Protein AF-A0A1J7JZV2-F1 (afdb_monomer)

Secondary structure (DSSP, 8-state):
-----S--------HHHHHHHHHHHPPPSHHHHHHHHHHHHS--BTT--HHHHHHHHHHHHHTTPEEEEEETTTEEEEE---SSS--EEEE---PBPS-------TT--------------TTSSPPPSEEEE----SSSTT-EEE-SEEEEEEEEEEEEE---B--TT---GGGSB-HHHHHHHHHHHHHHHHHHHSTTTS--EEEEEE----STT-SSS--S--EEEEEEEEEEEEEPHHHHHHHHHHHHHHHGGGEEEPPP---

Radius of gyration: 24.14 Å; Cα contacts (8 Å, |Δi|>4): 331; chains: 1; bounding box: 59×49×73 Å

Sequence (267 aa):
MHSISENLTFDVPDPALLRSIVESHRPNLDQYADFYRDVHRNPEISAMEAETAKKVAAHLERLGYTVYADIGGYGVVGMFSNGPGKTVLMQAELEALPILEQTSMAYRSVHRMPWWTTASTYDCVPVPDLMLGQHVVPSCAGTVSIRSGPVLVAADSMRIRVIGGPCEGSINPQVCVDPIQLSVSIISRFQEAVTKDIGPDEDATLVKLDKRFVDQCQAAGVPRDPEFNLSVRAPLTNNDGAIAAPVCQLFRDYFADRTSHMAFTRA

pLDDT: mean 70.12, std 15.62, range [27.34, 94.69]

Nearest PDB structures (foldseek):
  1xmb-assembly1_A  TM=5.167E-01  e=4.804E-05  Arabidopsis thaliana
  1e4g-assembly1_T  TM=2.382E-01  e=1.140E+00  Thermotoga maritima
  4a2a-assembly1_A  TM=3.169E-01  e=2.986E+00  Thermotoga maritima
  4a2a-assembly2_B  TM=2.277E-01  e=2.801E+00  Thermotoga maritima
  4a2b-assembly1_A  TM=3.042E-01  e=6.450E+00  Thermotoga maritima

Organism: NCBI:txid1408157

Solvent-accessible surface area (backbone atoms only — not comparable to full-atom values): 16639 Å² total; per-residue (Å²): 132,84,79,89,70,71,84,77,79,76,81,80,72,60,61,68,58,53,48,51,51,51,71,75,64,60,71,78,58,66,66,53,52,53,51,47,42,52,46,50,33,59,64,29,39,57,84,58,31,58,67,60,33,51,54,50,46,56,48,36,44,75,75,69,26,53,67,48,67,65,34,55,60,53,36,66,47,65,48,76,86,84,74,92,76,89,45,76,41,79,53,79,86,83,61,40,75,78,59,80,68,84,69,90,55,98,47,57,37,84,68,85,63,85,90,66,87,77,71,75,61,76,88,86,58,82,86,55,82,41,81,47,75,76,80,92,70,101,62,72,85,88,52,48,68,48,75,58,32,64,56,52,59,33,73,50,74,47,80,46,72,42,77,56,49,73,49,85,96,49,91,55,70,88,70,36,44,58,33,65,64,51,48,53,52,52,54,55,51,51,56,50,45,48,66,69,75,52,46,96,85,48,66,54,31,81,76,44,74,51,76,45,61,70,60,65,60,73,60,74,89,64,92,72,72,52,38,38,36,45,30,43,29,54,60,73,43,69,45,59,50,82,63,34,44,60,54,49,47,53,49,38,70,67,51,44,90,34,45,45,80,50,72,70,61,75,101

Structure (mmCIF, N/CA/C/O backbone):
data_AF-A0A1J7JZV2-F1
#
_entry.id   AF-A0A1J7JZV2-F1
#
loop_
_atom_site.group_PDB
_atom_site.id
_atom_site.type_symbol
_atom_site.label_atom_id
_atom_site.label_alt_id
_atom_site.label_comp_id
_atom_site.label_asym_id
_atom_site.label_entity_id
_atom_site.label_seq_id
_atom_site.pdbx_PDB_ins_code
_atom_site.Cartn_x
_atom_site.Cartn_y
_atom_site.Cartn_z
_atom_site.occupancy
_atom_site.B_iso_or_equiv
_atom_site.auth_seq_id
_atom_site.auth_comp_id
_atom_site.auth_asym_id
_atom_site.auth_atom_id
_atom_site.pdbx_PDB_model_num
ATOM 1 N N . MET A 1 1 ? -6.989 27.175 -7.384 1.00 35.50 1 MET A N 1
ATOM 2 C CA . MET A 1 1 ? -6.698 26.603 -6.053 1.00 35.50 1 MET A CA 1
ATOM 3 C C . MET A 1 1 ? -7.613 27.275 -5.048 1.00 35.50 1 MET A C 1
ATOM 5 O O . MET A 1 1 ? -7.340 28.400 -4.650 1.00 35.50 1 MET A O 1
ATOM 9 N N . HIS A 1 2 ? -8.739 26.647 -4.709 1.00 27.34 2 HIS A N 1
ATOM 10 C CA . HIS A 1 2 ? -9.494 27.066 -3.532 1.00 27.34 2 HIS A CA 1
ATOM 11 C C . HIS A 1 2 ? -8.701 26.609 -2.307 1.00 27.34 2 HIS A C 1
ATOM 13 O O . HIS A 1 2 ? -8.461 25.418 -2.143 1.00 27.34 2 HIS A O 1
ATOM 19 N N . SER A 1 3 ? -8.226 27.569 -1.513 1.00 34.97 3 SER A N 1
ATOM 20 C CA . SER A 1 3 ? -7.639 27.314 -0.201 1.00 34.97 3 SER A CA 1
ATOM 21 C C . SER A 1 3 ? -8.732 26.724 0.681 1.00 34.97 3 SER A C 1
ATOM 23 O O . SER A 1 3 ? -9.615 27.453 1.130 1.00 34.97 3 SER A O 1
ATOM 25 N N . ILE A 1 4 ? -8.705 25.409 0.895 1.00 42.12 4 ILE A N 1
ATOM 26 C CA . ILE A 1 4 ? -9.506 24.738 1.924 1.00 42.12 4 ILE A CA 1
ATOM 27 C C . ILE A 1 4 ? -8.811 25.031 3.260 1.00 42.12 4 ILE A C 1
ATOM 29 O O . ILE A 1 4 ? -8.176 24.176 3.859 1.00 42.12 4 ILE A O 1
ATOM 33 N N . SER A 1 5 ? -8.828 26.297 3.668 1.00 39.69 5 SER A N 1
ATOM 34 C CA . SER A 1 5 ? -8.289 26.770 4.945 1.00 39.69 5 SER A CA 1
ATOM 35 C C . SER A 1 5 ? -9.393 27.437 5.760 1.00 39.69 5 SER A C 1
ATOM 37 O O . SER A 1 5 ? -9.167 28.447 6.427 1.00 39.69 5 SER A O 1
ATOM 39 N N . GLU A 1 6 ? -10.615 26.913 5.678 1.00 46.69 6 GLU A N 1
ATOM 40 C CA . GLU A 1 6 ? -11.521 27.066 6.808 1.00 46.69 6 GLU A CA 1
ATOM 41 C C . GLU A 1 6 ? -10.895 26.272 7.952 1.00 46.69 6 GLU A C 1
ATOM 43 O O . GLU A 1 6 ? -10.559 25.104 7.776 1.00 46.69 6 GLU A O 1
ATOM 48 N N . ASN A 1 7 ? -10.647 26.939 9.081 1.00 45.09 7 ASN A N 1
ATOM 49 C CA . ASN A 1 7 ? -10.024 26.368 10.272 1.00 45.09 7 ASN A CA 1
ATOM 50 C C . ASN A 1 7 ? -10.754 25.082 10.695 1.00 45.09 7 ASN A C 1
ATOM 52 O O . ASN A 1 7 ? -11.723 25.130 11.452 1.00 45.09 7 ASN A O 1
ATOM 56 N N . LEU A 1 8 ? -10.287 23.933 10.207 1.00 53.84 8 LEU A N 1
ATOM 57 C CA . LEU A 1 8 ? -10.689 22.617 10.676 1.00 53.84 8 LEU A CA 1
ATOM 58 C C . LEU A 1 8 ? -10.170 22.476 12.108 1.00 53.84 8 LEU A C 1
ATOM 60 O O . LEU A 1 8 ? -9.023 22.107 12.346 1.00 53.84 8 LEU A O 1
ATOM 64 N N . THR A 1 9 ? -11.006 22.829 13.078 1.00 53.91 9 THR A N 1
ATOM 65 C CA . THR A 1 9 ? -10.747 22.553 14.489 1.00 53.91 9 THR A CA 1
ATOM 66 C C . THR A 1 9 ? -11.125 21.104 14.765 1.00 53.91 9 THR A C 1
ATOM 68 O O . THR A 1 9 ? -12.303 20.748 14.733 1.00 53.91 9 THR A O 1
ATOM 71 N N . PHE A 1 10 ? -10.122 20.261 15.006 1.00 60.06 10 PHE A N 1
ATOM 72 C CA . PHE A 1 10 ? -10.325 18.896 15.479 1.00 60.06 10 PHE A CA 1
ATOM 73 C C . PHE A 1 10 ? -10.336 18.905 17.007 1.00 60.06 10 PHE A C 1
ATOM 75 O O . PHE A 1 10 ? -9.301 19.153 17.627 1.00 60.06 10 PHE A O 1
ATOM 82 N N . ASP A 1 11 ? -11.486 18.615 17.613 1.00 67.19 11 ASP A N 1
ATOM 83 C CA . ASP A 1 11 ? -11.523 18.271 19.032 1.00 67.19 11 ASP A CA 1
ATOM 84 C C . ASP A 1 11 ? -10.807 16.930 19.203 1.00 67.19 11 ASP A C 1
ATOM 86 O O . ASP A 1 11 ? -11.252 15.904 18.683 1.00 67.19 11 ASP A O 1
ATOM 90 N N . VAL A 1 12 ? -9.662 16.939 19.888 1.00 63.53 12 VAL A N 1
ATOM 91 C CA . VAL A 1 12 ? -8.933 15.708 20.209 1.00 63.53 12 VAL A CA 1
ATOM 92 C C . VAL A 1 12 ? -9.796 14.920 21.204 1.00 63.53 12 VAL A C 1
ATOM 94 O O . VAL A 1 12 ? -10.024 15.414 22.311 1.00 63.53 12 VAL A O 1
ATOM 97 N N . PRO A 1 13 ? -10.310 13.729 20.841 1.00 69.69 13 PRO A N 1
ATOM 98 C CA . PRO A 1 13 ? -11.135 12.939 21.744 1.00 69.69 13 PRO A CA 1
ATOM 99 C C . PRO A 1 13 ? -10.330 12.498 22.966 1.00 69.69 13 PRO A C 1
ATOM 101 O O . PRO A 1 13 ? -9.116 12.308 22.876 1.00 69.69 13 PRO A O 1
ATOM 104 N N . ASP A 1 14 ? -11.016 12.257 24.085 1.00 79.38 14 ASP A N 1
ATOM 105 C CA . ASP A 1 14 ? -10.404 11.663 25.275 1.00 79.38 14 ASP A CA 1
ATOM 106 C C . ASP A 1 14 ? -9.675 10.346 24.906 1.00 79.38 14 ASP A C 1
ATOM 108 O O . ASP A 1 14 ? -10.317 9.402 24.419 1.00 79.38 14 ASP A O 1
ATOM 112 N N . PRO A 1 15 ? -8.351 10.237 25.140 1.00 78.50 15 PRO A N 1
ATOM 113 C CA . PRO A 1 15 ? -7.593 9.019 24.874 1.00 78.50 15 PRO A CA 1
ATOM 114 C C . PRO A 1 15 ? -8.162 7.774 25.568 1.00 78.50 15 PRO A C 1
ATOM 116 O O . PRO A 1 15 ? -8.050 6.667 25.031 1.00 78.50 15 PRO A O 1
ATOM 119 N N . ALA A 1 16 ? -8.797 7.929 26.736 1.00 81.50 16 ALA A N 1
ATOM 120 C CA . ALA A 1 16 ? -9.434 6.824 27.449 1.00 81.50 16 ALA A CA 1
ATOM 121 C C . ALA A 1 16 ? -10.677 6.304 26.708 1.00 81.50 16 ALA A C 1
ATOM 123 O O . ALA A 1 16 ? -10.881 5.091 26.616 1.00 81.50 16 ALA A O 1
ATOM 124 N N . LEU A 1 17 ? -11.468 7.204 26.116 1.00 82.94 17 LEU A N 1
ATOM 125 C CA . LEU A 1 17 ? -12.612 6.839 25.283 1.00 82.94 17 LEU A CA 1
ATOM 126 C C . LEU 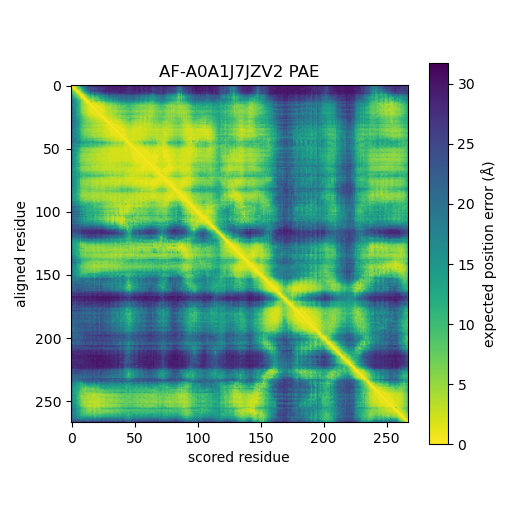A 1 17 ? -12.159 6.092 24.024 1.00 82.94 17 LEU A C 1
ATOM 128 O O . LEU A 1 17 ? -12.698 5.031 23.713 1.00 82.94 17 LEU A O 1
ATOM 132 N N . LEU A 1 18 ? -11.136 6.600 23.331 1.00 82.31 18 LEU A N 1
ATOM 133 C CA . LEU A 1 18 ? -10.570 5.935 22.151 1.00 82.31 18 LEU A CA 1
ATOM 134 C C . LEU A 1 18 ? -10.055 4.535 22.487 1.00 82.31 18 LEU A C 1
ATOM 136 O O . LEU A 1 18 ? -10.322 3.581 21.755 1.00 82.31 18 LEU A O 1
ATOM 140 N N . ARG A 1 19 ? -9.367 4.394 23.623 1.00 83.56 19 ARG A N 1
ATOM 141 C CA . ARG A 1 19 ? -8.908 3.097 24.125 1.00 83.56 19 ARG A CA 1
ATOM 142 C C . ARG A 1 19 ? -10.048 2.129 24.369 1.00 83.56 19 ARG A C 1
ATOM 144 O O . ARG A 1 19 ? -10.001 1.024 23.835 1.00 83.56 19 ARG A O 1
ATOM 151 N N . SER A 1 20 ? -11.080 2.571 25.075 1.00 88.12 20 SER A N 1
ATOM 152 C CA . SER A 1 20 ? -12.280 1.773 25.318 1.00 88.12 20 SER A CA 1
ATOM 153 C C . SER A 1 20 ? -12.927 1.292 24.015 1.00 88.12 20 SER A C 1
ATOM 155 O O . SER A 1 20 ? -13.228 0.105 23.877 1.00 88.12 20 SER A O 1
ATOM 157 N N . ILE A 1 21 ? -13.080 2.177 23.023 1.00 86.62 21 ILE A N 1
ATOM 158 C CA . ILE A 1 21 ? -13.678 1.827 21.728 1.00 86.62 21 ILE A CA 1
ATOM 159 C C . ILE A 1 21 ? -12.838 0.769 21.013 1.00 86.62 21 ILE A C 1
ATOM 161 O O . ILE A 1 21 ? -13.391 -0.248 20.592 1.00 86.62 21 ILE A O 1
ATOM 165 N N . VAL A 1 22 ? -11.523 0.983 20.893 1.00 85.75 22 VAL A N 1
ATOM 166 C CA . VAL A 1 22 ? -10.635 0.056 20.177 1.00 85.75 22 VAL A CA 1
ATOM 167 C C . VAL A 1 22 ? -10.573 -1.298 20.873 1.00 85.75 22 VAL A C 1
ATOM 169 O O . VAL A 1 22 ? -10.621 -2.318 20.198 1.00 85.75 22 VAL A O 1
ATOM 172 N N . GLU A 1 23 ? -10.479 -1.333 22.200 1.00 86.75 23 GLU A N 1
ATOM 173 C CA . GLU A 1 23 ? -10.420 -2.589 22.956 1.00 86.75 23 GLU A CA 1
ATOM 174 C C . GLU A 1 23 ? -11.748 -3.355 22.893 1.00 86.75 23 GLU A C 1
ATOM 176 O O . GLU A 1 23 ? -11.737 -4.576 22.752 1.00 86.75 23 GLU A O 1
ATOM 181 N N . SER A 1 24 ? -12.881 -2.646 22.911 1.00 92.44 24 SER A N 1
ATOM 182 C CA . SER A 1 24 ? -14.214 -3.262 22.869 1.00 92.44 24 SER A CA 1
ATOM 183 C C . SER A 1 24 ? -14.622 -3.749 21.476 1.00 92.44 24 SER A C 1
ATOM 185 O O . SER A 1 24 ? -15.385 -4.704 21.364 1.00 92.44 24 SER A O 1
ATOM 187 N N . HIS A 1 25 ? -14.131 -3.103 20.414 1.00 87.44 25 HIS A N 1
ATOM 188 C CA . HIS A 1 25 ? -14.563 -3.361 19.032 1.00 87.44 25 HIS A CA 1
ATOM 189 C C . HIS A 1 25 ? -13.435 -3.875 18.133 1.00 87.44 25 HIS A C 1
ATOM 191 O O . HIS A 1 25 ? -13.562 -3.856 16.907 1.00 87.44 25 HIS A O 1
ATOM 197 N N . ARG A 1 26 ? -12.315 -4.327 18.712 1.00 85.06 26 ARG A N 1
ATOM 198 C CA . ARG A 1 26 ? -11.211 -4.894 17.934 1.00 85.06 26 ARG A CA 1
ATOM 199 C C . ARG A 1 26 ? -11.723 -6.105 17.147 1.00 85.06 26 ARG A C 1
ATOM 201 O O . ARG A 1 26 ? -12.211 -7.053 17.765 1.00 85.06 26 ARG A O 1
ATOM 208 N N . PRO A 1 27 ? -11.606 -6.120 15.810 1.00 84.50 27 PRO A N 1
ATOM 209 C CA . PRO A 1 27 ? -12.099 -7.249 15.045 1.00 84.50 27 PRO A CA 1
ATOM 210 C C . PRO A 1 27 ? -11.191 -8.468 15.254 1.00 84.50 27 PRO A C 1
ATOM 212 O O . PRO A 1 27 ? -10.004 -8.332 15.570 1.00 84.50 27 PRO A O 1
ATOM 215 N N . ASN A 1 28 ? -11.741 -9.669 15.050 1.00 85.44 28 ASN A N 1
ATOM 216 C CA . ASN A 1 28 ? -10.935 -10.886 15.039 1.00 85.44 28 ASN A CA 1
ATOM 217 C C . ASN A 1 28 ? -9.909 -10.801 13.895 1.00 85.44 28 ASN A C 1
ATOM 219 O O . ASN A 1 28 ? -10.285 -10.633 12.736 1.00 85.44 28 ASN A O 1
ATOM 223 N N . LEU A 1 29 ? -8.621 -10.909 14.225 1.00 87.25 29 LEU A N 1
ATOM 224 C CA . LEU A 1 29 ? -7.529 -10.780 13.262 1.00 87.25 29 LEU A CA 1
ATOM 225 C C . LEU A 1 29 ? -7.290 -12.045 12.430 1.00 87.25 29 LEU A C 1
ATOM 227 O O . LEU A 1 29 ? -6.665 -11.946 11.377 1.00 87.25 29 LEU A O 1
ATOM 231 N N . ASP A 1 30 ? -7.817 -13.200 12.841 1.00 88.31 30 ASP A N 1
ATOM 232 C CA . ASP A 1 30 ? -7.583 -14.476 12.154 1.00 88.31 30 ASP A CA 1
ATOM 233 C C . ASP A 1 30 ? -8.083 -14.444 10.703 1.00 88.31 30 ASP A C 1
ATOM 235 O O . ASP A 1 30 ? -7.352 -14.816 9.785 1.00 88.31 30 ASP A O 1
ATOM 239 N N . GLN A 1 31 ? -9.275 -13.884 10.470 1.00 83.50 31 GLN A N 1
ATOM 240 C CA . GLN A 1 31 ? -9.829 -13.742 9.117 1.00 83.50 31 GLN A CA 1
ATOM 241 C C . GLN A 1 31 ? -8.967 -12.839 8.219 1.00 83.50 31 GLN A C 1
ATOM 243 O O . GLN A 1 31 ? -8.868 -13.063 7.013 1.00 83.50 31 GLN A O 1
ATOM 248 N N . TYR A 1 32 ? -8.315 -11.827 8.802 1.00 87.56 32 TYR A N 1
ATOM 249 C CA . TYR A 1 32 ? -7.424 -10.930 8.068 1.00 87.56 32 TYR A CA 1
ATOM 250 C C . TYR A 1 32 ? -6.058 -11.569 7.833 1.00 87.56 32 TYR A C 1
ATOM 252 O O . TYR A 1 32 ? -5.441 -11.308 6.806 1.00 87.56 32 TYR A O 1
ATOM 260 N N . ALA A 1 33 ? -5.600 -12.440 8.735 1.00 88.25 33 ALA A N 1
ATOM 261 C CA . ALA A 1 33 ? -4.400 -13.238 8.524 1.00 88.25 33 ALA A CA 1
ATOM 262 C C . ALA A 1 33 ? -4.587 -14.231 7.366 1.00 88.25 33 ALA A C 1
ATOM 264 O O . ALA A 1 33 ? -3.670 -14.413 6.567 1.00 88.25 33 ALA A O 1
ATOM 265 N N . ASP A 1 34 ? -5.767 -14.839 7.239 1.00 87.25 34 ASP A N 1
ATOM 266 C CA . ASP A 1 34 ? -6.086 -15.722 6.113 1.00 87.25 34 ASP A CA 1
ATOM 267 C C . ASP A 1 34 ? -6.193 -14.956 4.794 1.00 87.25 34 ASP A C 1
ATOM 269 O O . ASP A 1 34 ? -5.579 -15.363 3.806 1.00 87.25 34 ASP A O 1
ATOM 273 N N . PHE A 1 35 ? -6.878 -13.807 4.794 1.00 87.69 35 PHE A N 1
ATOM 274 C CA . PHE A 1 35 ? -6.915 -12.906 3.639 1.00 87.69 35 PHE A CA 1
ATOM 275 C C . PHE A 1 35 ? -5.506 -12.458 3.220 1.00 87.69 35 PHE A C 1
ATOM 277 O O . PHE A 1 35 ? -5.151 -12.543 2.046 1.00 87.69 35 PHE A O 1
ATOM 284 N N . TYR A 1 36 ? -4.674 -12.053 4.184 1.00 88.56 36 TYR A N 1
ATOM 285 C CA . TYR A 1 36 ? -3.280 -11.683 3.945 1.00 88.56 36 TYR A CA 1
ATOM 286 C C . TYR A 1 36 ? -2.503 -12.820 3.276 1.00 88.56 36 TYR A C 1
ATOM 288 O O . TYR A 1 36 ? -1.863 -12.599 2.254 1.00 88.56 36 TYR A O 1
ATOM 296 N N . ARG A 1 37 ? -2.579 -14.048 3.808 1.00 89.44 37 ARG A N 1
ATOM 297 C CA . ARG A 1 37 ? -1.869 -15.205 3.234 1.00 89.44 37 ARG A CA 1
ATOM 298 C C . ARG A 1 37 ? -2.338 -15.527 1.817 1.00 89.44 37 ARG A C 1
ATOM 300 O O . ARG A 1 37 ? -1.524 -15.963 1.009 1.00 89.44 37 ARG A O 1
ATOM 307 N N . ASP A 1 38 ? -3.623 -15.344 1.525 1.00 88.75 38 ASP A N 1
ATOM 308 C CA . ASP A 1 38 ? -4.184 -15.567 0.193 1.00 88.75 38 ASP A CA 1
ATOM 309 C C . ASP A 1 38 ? -3.663 -14.544 -0.829 1.00 88.75 38 ASP A C 1
ATOM 311 O O . ASP A 1 38 ? -3.132 -14.942 -1.868 1.00 88.75 38 ASP A O 1
ATOM 315 N N . VAL A 1 39 ? -3.736 -13.245 -0.519 1.00 88.31 39 VAL A N 1
ATOM 316 C CA . VAL A 1 39 ? -3.220 -12.180 -1.402 1.00 88.31 39 VAL A CA 1
ATOM 317 C C . VAL A 1 39 ? -1.693 -12.256 -1.525 1.00 88.31 39 VAL A C 1
ATOM 319 O O . VAL A 1 39 ? -1.155 -12.130 -2.619 1.00 88.31 39 VAL A O 1
ATOM 322 N N . HIS A 1 40 ? -0.980 -12.571 -0.439 1.00 87.62 40 HIS A N 1
ATOM 323 C CA . HIS A 1 40 ? 0.478 -12.754 -0.453 1.00 87.62 40 HIS A CA 1
ATOM 324 C C . HIS A 1 40 ? 0.908 -13.930 -1.339 1.00 87.62 40 HIS A C 1
ATOM 326 O O . HIS A 1 40 ? 1.918 -13.852 -2.035 1.00 87.62 40 HIS A O 1
ATOM 332 N N . ARG A 1 41 ? 0.140 -15.027 -1.344 1.00 86.44 41 ARG A N 1
ATOM 333 C CA . ARG A 1 41 ? 0.407 -16.192 -2.200 1.00 86.44 41 ARG A CA 1
ATOM 334 C C . ARG A 1 41 ? 0.065 -15.930 -3.667 1.00 86.44 41 ARG A C 1
ATOM 336 O O . ARG A 1 41 ? 0.688 -16.534 -4.540 1.00 86.44 41 ARG A O 1
ATOM 343 N N . ASN A 1 42 ? -0.908 -15.060 -3.930 1.00 86.31 42 ASN A N 1
ATOM 344 C CA . ASN A 1 42 ? -1.417 -14.731 -5.260 1.00 86.31 42 ASN A CA 1
ATOM 345 C C . ASN A 1 42 ? -1.241 -13.234 -5.573 1.00 86.31 42 ASN A C 1
ATOM 347 O O . ASN A 1 42 ? -2.241 -12.546 -5.771 1.00 86.31 42 ASN A O 1
ATOM 351 N N . PRO A 1 43 ? 0.002 -12.716 -5.604 1.00 82.19 43 PRO A N 1
ATOM 352 C CA . PRO A 1 43 ? 0.225 -11.304 -5.842 1.00 82.19 43 PRO A CA 1
ATOM 353 C C . PRO A 1 43 ? -0.137 -10.936 -7.277 1.00 82.19 43 PRO A C 1
ATOM 355 O O . PRO A 1 43 ? 0.258 -11.612 -8.233 1.00 82.19 43 PRO A O 1
ATOM 358 N N . GLU A 1 44 ? -0.814 -9.807 -7.416 1.00 80.94 44 GLU A N 1
ATOM 359 C CA . GLU A 1 44 ? -1.057 -9.146 -8.688 1.00 80.94 44 GLU A CA 1
ATOM 360 C C . GLU A 1 44 ? -0.266 -7.841 -8.719 1.00 80.94 44 GLU A C 1
ATOM 362 O O . GLU A 1 44 ? -0.100 -7.172 -7.704 1.00 80.94 44 GLU A O 1
ATOM 367 N N . ILE A 1 45 ? 0.297 -7.515 -9.873 1.00 75.81 45 ILE A N 1
ATOM 368 C CA . ILE A 1 45 ? 1.127 -6.320 -10.049 1.00 75.81 45 ILE A CA 1
ATOM 369 C C . ILE A 1 45 ? 0.274 -5.122 -10.445 1.00 75.81 45 ILE A C 1
ATOM 371 O O . ILE A 1 45 ? -0.842 -5.321 -10.926 1.00 75.81 45 ILE A O 1
ATOM 375 N N . SER A 1 46 ? 0.863 -3.926 -10.330 1.00 70.81 46 SER A N 1
ATOM 376 C CA . SER A 1 46 ? 0.275 -2.648 -10.746 1.00 70.81 46 SER A CA 1
ATOM 377 C C . SER A 1 46 ? -0.578 -2.803 -12.002 1.00 70.81 46 SER A C 1
ATOM 379 O O . SER A 1 46 ? -0.071 -3.296 -13.006 1.00 70.81 46 SER A O 1
ATOM 381 N N . ALA A 1 47 ? -1.841 -2.391 -11.939 1.00 71.88 47 ALA A N 1
ATOM 382 C CA . ALA A 1 47 ? -2.846 -2.443 -12.993 1.00 71.88 47 ALA A CA 1
ATOM 383 C C . ALA A 1 47 ? -3.355 -3.831 -13.417 1.00 71.88 47 ALA A C 1
ATOM 385 O O . ALA A 1 47 ? -4.107 -3.893 -14.380 1.00 71.88 47 ALA A O 1
ATOM 386 N N . MET A 1 48 ? -2.984 -4.938 -12.771 1.00 76.62 48 MET A N 1
ATOM 387 C CA . MET A 1 48 ? -3.511 -6.293 -13.047 1.00 76.62 48 MET A CA 1
ATOM 388 C C . MET A 1 48 ? -4.228 -6.912 -11.845 1.00 76.62 48 MET A C 1
ATOM 390 O O . MET A 1 48 ? -4.406 -8.125 -11.804 1.00 76.62 48 MET A O 1
ATOM 394 N N . GLU A 1 49 ? -4.641 -6.108 -10.871 1.00 84.56 49 GLU A N 1
ATOM 395 C CA . GLU A 1 49 ? -5.145 -6.533 -9.560 1.00 84.56 49 GLU A CA 1
ATOM 396 C C . GLU A 1 49 ? -6.620 -6.939 -9.576 1.00 84.56 49 GLU A C 1
ATOM 398 O O . GLU A 1 49 ? -7.374 -6.635 -8.653 1.00 84.56 49 GLU A O 1
ATOM 403 N N . ALA A 1 50 ? -7.056 -7.613 -10.640 1.00 88.25 50 ALA A N 1
ATOM 404 C CA . ALA A 1 50 ? -8.457 -7.944 -10.856 1.00 88.25 50 ALA A CA 1
ATOM 405 C C . ALA A 1 50 ? -9.029 -8.822 -9.740 1.00 88.25 50 ALA A C 1
ATOM 407 O O . ALA A 1 50 ? -10.133 -8.573 -9.253 1.00 88.25 50 ALA A O 1
ATOM 408 N N . GLU A 1 51 ? -8.303 -9.860 -9.329 1.00 90.12 51 GLU A N 1
ATOM 409 C CA . GLU A 1 51 ? -8.786 -10.796 -8.318 1.00 90.12 51 GLU A CA 1
ATOM 410 C C . GLU A 1 51 ? -8.688 -10.202 -6.912 1.00 90.12 51 GLU A C 1
ATOM 412 O O . GLU A 1 51 ? -9.603 -10.370 -6.102 1.00 90.12 51 GLU A O 1
ATOM 417 N N . THR A 1 52 ? -7.627 -9.454 -6.622 1.00 90.50 52 THR A N 1
ATOM 418 C CA . THR A 1 52 ? -7.431 -8.747 -5.353 1.00 90.50 52 THR A CA 1
ATOM 419 C C . THR A 1 52 ? -8.504 -7.679 -5.172 1.00 90.50 52 THR A C 1
ATOM 421 O O . THR A 1 52 ? -9.175 -7.665 -4.138 1.00 90.50 52 THR A O 1
ATOM 424 N N . ALA A 1 53 ? -8.763 -6.859 -6.195 1.00 91.12 53 ALA A N 1
ATOM 425 C CA . ALA A 1 53 ? -9.825 -5.856 -6.184 1.00 91.12 53 ALA A CA 1
ATOM 426 C C . ALA A 1 53 ? -11.207 -6.485 -5.955 1.00 91.12 53 ALA A C 1
ATOM 428 O O . ALA A 1 53 ? -11.945 -6.038 -5.076 1.00 91.12 53 ALA A O 1
ATOM 429 N N . LYS A 1 54 ? -11.540 -7.583 -6.653 1.00 93.75 54 LYS A N 1
ATOM 430 C CA . LYS A 1 54 ? -12.800 -8.320 -6.429 1.00 93.75 54 LYS A CA 1
ATOM 431 C C . LYS A 1 54 ? -12.936 -8.818 -4.993 1.00 93.75 54 LYS A C 1
ATOM 433 O O . LYS A 1 54 ? -14.008 -8.691 -4.399 1.00 93.75 54 LYS A O 1
ATOM 438 N N . LYS A 1 55 ? -11.872 -9.385 -4.413 1.00 93.62 55 LYS A N 1
ATOM 439 C CA . LYS A 1 55 ? -11.895 -9.876 -3.025 1.00 93.62 55 LYS A CA 1
ATOM 440 C C . LYS A 1 55 ? -12.106 -8.734 -2.027 1.00 93.62 55 LYS A C 1
ATOM 442 O O . LYS A 1 55 ? -12.874 -8.910 -1.078 1.00 93.62 55 LYS A O 1
ATOM 447 N N . VAL A 1 56 ? -11.468 -7.581 -2.250 1.00 92.44 56 VAL A N 1
ATOM 448 C CA . VAL A 1 56 ? -11.638 -6.368 -1.431 1.00 92.44 56 VAL A CA 1
ATOM 449 C C . VAL A 1 56 ? -13.061 -5.824 -1.546 1.00 92.44 56 VAL A C 1
ATOM 451 O O . VAL A 1 56 ? -13.709 -5.627 -0.519 1.00 92.44 56 VAL A O 1
ATOM 454 N N . ALA A 1 57 ? -13.579 -5.661 -2.767 1.00 93.81 57 ALA A N 1
ATOM 455 C CA . ALA A 1 57 ? -14.945 -5.207 -3.021 1.00 93.81 57 ALA A CA 1
ATOM 456 C C . ALA A 1 57 ? -15.970 -6.102 -2.310 1.00 93.81 57 ALA A C 1
ATOM 458 O O . ALA A 1 57 ? -16.748 -5.625 -1.485 1.00 93.81 57 ALA A O 1
ATOM 459 N N . ALA A 1 58 ? -15.878 -7.419 -2.514 1.00 93.75 58 ALA A N 1
ATOM 460 C CA . ALA A 1 58 ? -16.762 -8.380 -1.864 1.00 93.75 58 ALA A CA 1
ATOM 461 C C . ALA A 1 58 ? -16.646 -8.344 -0.330 1.00 93.75 58 ALA A C 1
ATOM 463 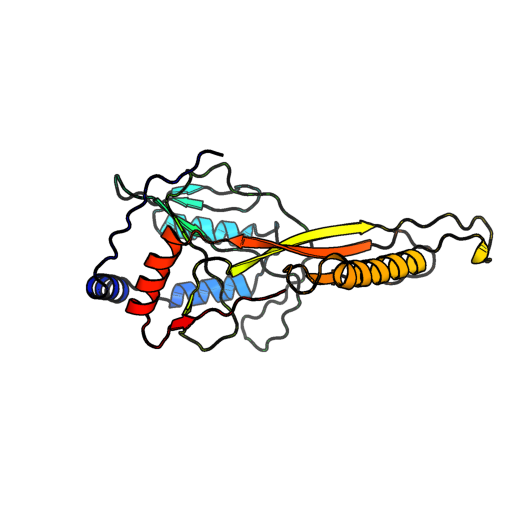O O . ALA A 1 58 ? -17.616 -8.620 0.377 1.00 93.75 58 ALA A O 1
ATOM 464 N N . HIS A 1 59 ? -15.461 -8.054 0.221 1.00 91.50 59 HIS A N 1
ATOM 465 C CA . HIS A 1 59 ? -15.300 -7.916 1.667 1.00 91.50 59 HIS A CA 1
ATOM 466 C C . HIS A 1 59 ? -15.976 -6.656 2.209 1.00 91.50 59 HIS A C 1
ATOM 468 O O . HIS A 1 59 ? -16.683 -6.749 3.211 1.00 91.50 59 HIS A O 1
ATOM 474 N N . LEU A 1 60 ? -15.810 -5.515 1.538 1.00 92.25 60 LEU A N 1
ATOM 475 C CA . LEU A 1 60 ? -16.449 -4.251 1.909 1.00 92.25 60 LEU A CA 1
ATOM 476 C C . LEU A 1 60 ? -17.980 -4.344 1.828 1.00 92.25 60 LEU A C 1
ATOM 478 O O . LEU A 1 60 ? -18.665 -3.913 2.755 1.00 92.25 60 LEU A O 1
ATOM 482 N N . GLU A 1 61 ? -18.517 -4.991 0.791 1.00 94.69 61 GLU A N 1
ATOM 483 C CA . GLU A 1 61 ? -19.956 -5.269 0.674 1.00 94.69 61 GLU A CA 1
ATOM 484 C C . GLU A 1 61 ? -20.472 -6.097 1.858 1.00 94.69 61 GLU A C 1
ATOM 486 O O . GLU A 1 61 ? -21.489 -5.755 2.461 1.00 94.69 61 GLU A O 1
ATOM 491 N N . ARG A 1 62 ? -19.743 -7.153 2.259 1.00 92.56 62 ARG A N 1
ATOM 492 C CA . ARG A 1 62 ? -20.103 -7.970 3.436 1.00 92.56 62 ARG A CA 1
ATOM 493 C C . ARG A 1 62 ? -20.108 -7.173 4.740 1.00 92.56 62 ARG A C 1
ATOM 495 O O . ARG A 1 62 ? -20.834 -7.538 5.659 1.00 92.56 62 ARG A O 1
ATOM 502 N N . LEU A 1 63 ? -19.301 -6.119 4.829 1.00 90.00 63 LEU A N 1
ATOM 503 C CA . LEU A 1 63 ? -19.266 -5.211 5.977 1.00 90.00 63 LEU A CA 1
ATOM 504 C C . LEU A 1 63 ? -20.363 -4.131 5.921 1.00 90.00 63 LEU A C 1
ATOM 506 O O . LEU A 1 63 ? -20.480 -3.345 6.857 1.00 90.00 63 LEU A O 1
ATOM 510 N N . GLY A 1 64 ? -21.178 -4.096 4.860 1.00 93.00 64 GLY A N 1
ATOM 511 C CA . GLY A 1 64 ? -22.290 -3.155 4.703 1.00 93.00 64 GLY A CA 1
ATOM 512 C C . GLY A 1 64 ? -21.904 -1.813 4.078 1.00 93.00 64 GLY A C 1
ATOM 513 O O . GLY A 1 64 ? -22.666 -0.853 4.183 1.00 93.00 64 GLY A O 1
ATOM 514 N N . TYR A 1 65 ? -20.736 -1.722 3.440 1.00 94.25 65 TYR A N 1
ATOM 515 C CA . TYR A 1 65 ? -20.336 -0.526 2.700 1.00 94.25 65 TYR A CA 1
ATOM 516 C C . TYR A 1 65 ? -21.064 -0.465 1.354 1.00 94.25 65 TYR A C 1
ATOM 518 O O . TYR A 1 65 ? -21.300 -1.486 0.709 1.00 94.25 65 TYR A O 1
ATOM 526 N N . THR A 1 66 ? -21.359 0.749 0.888 1.00 92.19 66 THR A N 1
ATOM 527 C CA . THR A 1 66 ? -21.675 0.984 -0.526 1.00 92.19 66 THR A CA 1
ATOM 528 C C . THR A 1 66 ? -20.369 0.944 -1.307 1.00 92.19 66 THR A C 1
ATOM 530 O O . THR A 1 66 ? -19.485 1.760 -1.050 1.00 92.19 66 THR A O 1
ATOM 533 N N . VAL A 1 67 ? -20.223 -0.012 -2.220 1.00 94.19 67 VAL A N 1
ATOM 534 C CA . VAL A 1 67 ? -18.964 -0.241 -2.934 1.00 94.19 67 VAL A CA 1
ATOM 535 C C . VAL A 1 67 ? -19.020 0.325 -4.348 1.00 94.19 67 VAL A C 1
ATOM 537 O O . VAL A 1 67 ? -19.968 0.092 -5.094 1.00 94.19 67 VAL A O 1
ATOM 540 N N . TYR A 1 68 ? -17.967 1.050 -4.705 1.00 86.56 68 TYR A N 1
ATOM 541 C CA . TYR A 1 68 ? -17.664 1.520 -6.047 1.00 86.56 68 TYR A CA 1
ATOM 542 C C . TYR A 1 68 ? -16.401 0.794 -6.508 1.00 86.56 68 TYR A C 1
ATOM 544 O O . TYR A 1 68 ? -15.358 0.896 -5.864 1.00 86.56 68 TYR A O 1
ATOM 552 N N . ALA A 1 69 ? -16.507 0.029 -7.588 1.00 88.75 69 ALA A N 1
ATOM 553 C CA . ALA A 1 69 ? -15.403 -0.722 -8.176 1.00 88.75 69 ALA A CA 1
ATOM 554 C C . ALA A 1 69 ? -15.065 -0.178 -9.570 1.00 88.75 69 ALA A C 1
ATOM 556 O O . ALA A 1 69 ? -15.750 0.709 -10.083 1.00 88.75 69 ALA A O 1
ATOM 557 N N . ASP A 1 70 ? -14.010 -0.730 -10.165 1.00 84.56 70 ASP A N 1
ATOM 558 C CA . ASP A 1 70 ? -13.532 -0.412 -11.512 1.00 84.56 70 ASP A CA 1
ATOM 559 C C . ASP A 1 70 ? -13.132 1.065 -11.708 1.00 84.56 70 ASP A C 1
ATOM 561 O O . ASP A 1 70 ? -13.242 1.644 -12.792 1.00 84.56 70 ASP A O 1
ATOM 565 N N . ILE A 1 71 ? -12.652 1.703 -10.636 1.00 77.81 71 ILE A N 1
ATOM 566 C CA . ILE A 1 71 ? -12.240 3.107 -10.651 1.00 77.81 71 ILE A CA 1
ATOM 567 C C . ILE A 1 71 ? -10.791 3.195 -11.135 1.00 77.81 71 ILE A C 1
ATOM 569 O O . ILE A 1 71 ? -9.891 2.636 -10.512 1.00 77.81 71 ILE A O 1
ATOM 573 N N . GLY A 1 72 ? -10.543 3.904 -12.241 1.00 70.94 72 GLY A N 1
ATOM 574 C CA . GLY A 1 72 ? -9.183 4.073 -12.778 1.00 70.94 72 GLY A CA 1
ATOM 575 C C . GLY A 1 72 ? -8.503 2.755 -13.187 1.00 70.94 72 GLY A C 1
ATOM 576 O O . GLY A 1 72 ? -7.279 2.701 -13.278 1.00 70.94 72 GLY A O 1
ATOM 577 N N . GLY A 1 73 ? -9.277 1.688 -13.419 1.00 83.56 73 GLY A N 1
ATOM 578 C CA . GLY A 1 73 ? -8.778 0.325 -13.600 1.00 83.56 73 GLY A CA 1
ATOM 579 C C . GLY A 1 73 ? -9.369 -0.591 -12.537 1.00 83.56 73 GLY A C 1
ATOM 580 O O . GLY A 1 73 ? -10.544 -0.913 -12.614 1.00 83.56 73 GLY A O 1
ATOM 581 N N . TYR A 1 74 ? -8.568 -0.980 -11.546 1.00 86.06 74 TYR A N 1
ATOM 582 C CA . TYR A 1 74 ? -8.963 -1.906 -10.474 1.00 86.06 74 TYR A CA 1
ATOM 583 C C . TYR A 1 74 ? -9.171 -1.222 -9.113 1.00 86.06 74 TYR A C 1
ATOM 585 O O . TYR A 1 74 ? -9.230 -1.888 -8.081 1.00 86.06 74 TYR A O 1
ATOM 593 N N . GLY A 1 75 ? -9.281 0.110 -9.088 1.00 81.62 75 GLY A N 1
ATOM 594 C CA . GLY A 1 75 ? -9.540 0.858 -7.863 1.00 81.62 75 GLY A CA 1
ATOM 595 C C . GLY A 1 75 ? -10.900 0.511 -7.257 1.00 81.62 75 GLY A C 1
ATOM 596 O O . GLY A 1 75 ? -11.907 0.411 -7.963 1.00 81.62 75 GLY A O 1
ATOM 597 N N . VAL A 1 76 ? -10.922 0.352 -5.932 1.00 86.94 76 VAL A N 1
ATOM 598 C CA . VAL A 1 76 ? -12.121 0.031 -5.149 1.00 86.94 76 VAL A CA 1
ATOM 599 C C . VAL A 1 76 ? -12.277 1.039 -4.020 1.00 86.94 76 VAL A C 1
ATOM 601 O O . VAL A 1 76 ? -11.338 1.291 -3.267 1.00 86.94 76 VAL A O 1
ATOM 604 N N . VAL A 1 77 ? -13.483 1.578 -3.867 1.00 88.31 77 VAL A N 1
ATOM 605 C CA . VAL A 1 77 ? -13.859 2.468 -2.768 1.00 88.31 77 VAL A CA 1
ATOM 606 C C . VAL A 1 77 ? -15.084 1.902 -2.063 1.00 88.31 77 VAL A C 1
ATOM 608 O O . VAL A 1 77 ? -16.129 1.707 -2.677 1.00 88.31 77 VAL A O 1
ATOM 611 N N . GLY A 1 78 ? -14.977 1.679 -0.754 1.00 88.19 78 GLY A N 1
ATOM 612 C CA . GLY A 1 78 ? -16.121 1.409 0.114 1.00 88.19 78 GLY A CA 1
ATOM 613 C C . GLY A 1 78 ? -16.532 2.670 0.863 1.00 88.19 78 GLY A C 1
ATOM 614 O O . GLY A 1 78 ? -15.737 3.222 1.620 1.00 88.19 78 GLY A O 1
ATOM 615 N N . MET A 1 79 ? -17.784 3.094 0.716 1.00 87.50 79 MET A N 1
ATOM 616 C CA . MET A 1 79 ? -18.365 4.219 1.445 1.00 87.50 79 MET A CA 1
ATOM 617 C C . MET A 1 79 ? -19.328 3.726 2.530 1.00 87.50 79 MET A C 1
ATOM 619 O O . MET A 1 79 ? -20.290 3.012 2.246 1.00 87.50 79 MET A O 1
ATOM 623 N N . PHE A 1 80 ? -19.082 4.131 3.775 1.00 89.62 80 PHE A N 1
ATOM 624 C CA . PHE A 1 80 ? -19.967 3.880 4.912 1.00 89.62 80 PHE A CA 1
ATOM 625 C C . PHE A 1 80 ? -20.486 5.209 5.454 1.00 89.62 80 PHE A C 1
ATOM 627 O O . PHE A 1 80 ? -19.704 6.075 5.844 1.00 89.62 80 PHE A O 1
ATOM 634 N N . SER A 1 81 ? -21.807 5.379 5.463 1.00 88.38 81 SER A N 1
ATOM 635 C CA . SER A 1 81 ? -22.462 6.607 5.918 1.00 88.38 81 SER A CA 1
ATOM 636 C C . SER A 1 81 ? -23.127 6.387 7.272 1.00 88.38 81 SER A C 1
ATOM 638 O O . SER A 1 81 ? -23.918 5.461 7.433 1.00 88.38 81 SER A O 1
ATOM 640 N N . ASN A 1 82 ? -22.849 7.274 8.228 1.00 89.06 82 ASN A N 1
ATOM 641 C CA . ASN A 1 82 ? -23.389 7.209 9.589 1.00 89.06 82 ASN A CA 1
ATOM 642 C C . ASN A 1 82 ? -24.007 8.550 10.025 1.00 89.06 82 ASN A C 1
ATOM 644 O O . ASN A 1 82 ? -23.698 9.090 11.085 1.00 89.06 82 ASN A O 1
ATOM 648 N N . GLY A 1 83 ? -24.862 9.111 9.167 1.00 90.00 83 GLY A N 1
ATOM 649 C CA . GLY A 1 83 ? -25.495 10.413 9.382 1.00 90.00 83 GLY A CA 1
ATOM 650 C C . GLY A 1 83 ? -24.620 11.614 8.986 1.00 90.00 83 GLY A C 1
ATOM 651 O O . GLY A 1 83 ? -23.525 11.437 8.450 1.00 90.00 83 GLY A O 1
ATOM 652 N N . PRO A 1 84 ? -25.119 12.847 9.191 1.00 87.38 84 PRO A N 1
ATOM 653 C CA . PRO A 1 84 ? -24.389 14.071 8.863 1.00 87.38 84 PRO A CA 1
ATOM 654 C C . PRO A 1 84 ? -23.136 14.230 9.729 1.00 87.38 84 PRO A C 1
ATOM 656 O O . PRO A 1 84 ? -23.200 14.067 10.947 1.00 87.38 84 PRO A O 1
ATOM 659 N N . GLY A 1 85 ? -22.008 14.603 9.124 1.00 83.56 85 GLY A N 1
ATOM 660 C CA . GLY A 1 85 ? -20.760 14.796 9.855 1.00 83.56 85 GLY A CA 1
ATOM 661 C C . GLY A 1 85 ? -19.541 14.930 8.950 1.00 83.56 85 GLY A C 1
ATOM 662 O O . GLY A 1 85 ? -19.665 15.129 7.743 1.00 83.56 85 GLY A O 1
ATOM 663 N N . LYS A 1 86 ? -18.361 14.833 9.567 1.00 80.44 86 LYS A N 1
ATOM 664 C CA . LYS A 1 86 ? -17.063 14.857 8.883 1.00 80.44 86 LYS A CA 1
ATOM 665 C C . LYS A 1 86 ? -16.804 13.560 8.123 1.00 80.44 86 LYS A C 1
ATOM 667 O O . LYS A 1 86 ? -17.176 12.483 8.585 1.00 80.44 86 LYS A O 1
ATOM 672 N N . THR A 1 87 ? -16.118 13.673 6.990 1.00 79.44 87 THR A N 1
ATOM 673 C CA . THR A 1 87 ? -15.754 12.542 6.130 1.00 79.44 87 THR A CA 1
ATOM 674 C C . THR A 1 87 ? -14.267 12.227 6.259 1.00 79.44 87 THR A C 1
ATOM 676 O O . THR A 1 87 ? -13.423 13.101 6.063 1.00 79.44 87 THR A O 1
ATOM 679 N N . VAL A 1 88 ? -13.942 10.966 6.550 1.00 76.19 88 VAL A N 1
ATOM 680 C CA . VAL A 1 88 ? -12.562 10.468 6.639 1.00 76.19 88 VAL A CA 1
ATOM 681 C C . VAL A 1 88 ? -12.329 9.428 5.551 1.00 76.19 88 VAL A C 1
ATOM 683 O O . VAL A 1 88 ? -13.096 8.473 5.436 1.00 76.19 88 VAL A O 1
ATOM 686 N N . LEU A 1 89 ? -11.252 9.593 4.785 1.00 78.06 89 LEU A N 1
ATOM 687 C CA . LEU A 1 89 ? -10.774 8.612 3.816 1.00 78.06 89 LEU A CA 1
ATOM 688 C C . LEU A 1 89 ? -9.579 7.847 4.395 1.00 78.06 89 LEU A C 1
ATOM 690 O O . LEU A 1 89 ? -8.610 8.451 4.852 1.00 78.06 89 LEU A O 1
ATOM 694 N N . MET A 1 90 ? -9.635 6.517 4.338 1.00 78.44 90 MET A N 1
ATOM 695 C CA . MET A 1 90 ? -8.487 5.644 4.588 1.00 78.44 90 MET A CA 1
ATOM 696 C C . MET A 1 90 ? -8.043 5.021 3.268 1.00 78.44 90 MET A C 1
ATOM 698 O O . MET A 1 90 ? -8.862 4.420 2.576 1.00 78.44 90 MET A O 1
ATOM 702 N N . GLN A 1 91 ? -6.761 5.155 2.933 1.00 80.62 91 GLN A N 1
ATOM 703 C CA . GLN A 1 91 ? -6.185 4.592 1.713 1.00 80.62 91 GLN A CA 1
ATOM 704 C C . GLN A 1 91 ? -5.225 3.439 2.034 1.00 80.62 91 GLN A C 1
ATOM 706 O O . GLN A 1 91 ? -4.422 3.519 2.966 1.00 80.62 91 GLN A O 1
ATOM 711 N N . ALA A 1 92 ? -5.293 2.389 1.215 1.00 81.62 92 ALA A N 1
ATOM 712 C CA . ALA A 1 92 ? -4.315 1.313 1.139 1.00 81.62 92 ALA A CA 1
ATOM 713 C C . ALA A 1 92 ? -4.051 0.961 -0.335 1.00 81.62 92 ALA A C 1
ATOM 715 O O . ALA A 1 92 ? -4.956 1.072 -1.163 1.00 81.62 92 ALA A O 1
ATOM 716 N N . GLU A 1 93 ? -2.824 0.549 -0.645 1.00 80.75 93 GLU A N 1
ATOM 717 C CA . GLU A 1 93 ? -2.425 0.050 -1.967 1.00 80.75 93 GLU A CA 1
ATOM 718 C C . GLU A 1 93 ? -2.708 -1.455 -2.073 1.00 80.75 93 GLU A C 1
ATOM 720 O O . GLU A 1 93 ? -2.670 -2.171 -1.066 1.00 80.75 93 GLU A O 1
ATOM 725 N N . LEU A 1 94 ? -3.031 -1.923 -3.281 1.00 76.50 94 LEU A N 1
ATOM 726 C CA . LEU A 1 94 ? -3.395 -3.323 -3.541 1.00 76.50 94 LEU A CA 1
ATOM 727 C C . LEU A 1 94 ? -2.332 -4.065 -4.355 1.00 76.50 94 LEU A C 1
ATOM 729 O O . LEU A 1 94 ? -2.322 -5.296 -4.348 1.00 76.50 94 LEU A O 1
ATOM 733 N N . GLU A 1 95 ? -1.448 -3.341 -5.043 1.00 74.00 95 GLU A N 1
ATOM 734 C CA . GLU A 1 95 ? -0.452 -3.944 -5.916 1.00 74.00 95 GLU A CA 1
ATOM 735 C C . GLU A 1 95 ? 0.720 -4.599 -5.177 1.00 74.00 95 GLU A C 1
ATOM 737 O O . GLU A 1 95 ? 1.197 -4.163 -4.128 1.00 74.00 95 GLU A O 1
ATOM 742 N N . ALA A 1 96 ? 1.253 -5.643 -5.802 1.00 74.88 96 ALA A N 1
ATOM 743 C CA . ALA A 1 96 ? 2.524 -6.248 -5.458 1.00 74.88 96 ALA A CA 1
ATOM 744 C C . ALA A 1 96 ? 3.646 -5.784 -6.397 1.00 74.88 96 ALA A C 1
ATOM 746 O O . ALA A 1 96 ? 3.432 -5.266 -7.496 1.00 74.88 96 ALA A O 1
ATOM 747 N N . LEU A 1 97 ? 4.887 -6.055 -5.989 1.00 65.19 97 LEU A N 1
ATOM 748 C CA . LEU A 1 97 ? 6.062 -5.810 -6.818 1.00 65.19 97 LEU A CA 1
ATOM 749 C C . LEU A 1 97 ? 6.389 -7.028 -7.701 1.00 65.19 97 LEU A C 1
ATOM 751 O O . LEU A 1 97 ? 6.296 -8.168 -7.241 1.00 65.19 97 LEU A O 1
ATOM 755 N N . PRO A 1 98 ? 6.872 -6.819 -8.938 1.00 65.69 98 PRO A N 1
ATOM 756 C CA . PRO A 1 98 ? 7.330 -7.882 -9.839 1.00 65.69 98 PRO A CA 1
ATOM 757 C C . PRO A 1 98 ? 8.719 -8.418 -9.430 1.00 65.69 98 PRO A C 1
ATOM 759 O O . PRO A 1 98 ? 9.697 -8.333 -10.179 1.00 65.69 98 PRO A O 1
ATOM 762 N N . ILE A 1 99 ? 8.812 -8.959 -8.214 1.00 63.94 99 ILE A N 1
ATOM 763 C CA . ILE A 1 99 ? 10.011 -9.552 -7.614 1.00 63.94 99 ILE A CA 1
ATOM 764 C C . ILE A 1 99 ? 9.699 -11.004 -7.252 1.00 63.94 99 ILE A C 1
ATOM 766 O O . ILE A 1 99 ? 8.639 -11.310 -6.715 1.00 63.94 99 ILE A O 1
ATOM 770 N N . LEU A 1 100 ? 10.640 -11.910 -7.525 1.00 66.19 100 LEU A N 1
ATOM 771 C CA . LEU A 1 100 ? 10.517 -13.293 -7.076 1.00 66.19 100 LEU A CA 1
ATOM 772 C C . LEU A 1 100 ? 10.733 -13.365 -5.561 1.00 66.19 100 LEU A C 1
ATOM 774 O O . LEU A 1 100 ? 11.813 -13.028 -5.073 1.00 66.19 100 LEU A O 1
ATOM 778 N N . GLU A 1 101 ? 9.733 -13.845 -4.828 1.00 73.50 101 GLU A N 1
ATOM 779 C CA . GLU A 1 101 ? 9.846 -14.028 -3.385 1.00 73.50 101 GLU A CA 1
ATOM 780 C C . GLU A 1 101 ? 10.872 -15.123 -3.039 1.00 73.50 101 GLU A C 1
ATOM 782 O O . GLU A 1 101 ? 10.796 -16.251 -3.526 1.00 73.50 101 GLU A O 1
ATOM 787 N N . GLN A 1 102 ? 11.834 -14.792 -2.171 1.00 81.06 102 GLN A N 1
ATOM 788 C CA . GLN A 1 102 ? 12.896 -15.704 -1.714 1.00 81.06 102 GLN A CA 1
ATOM 789 C C . GLN A 1 102 ? 12.738 -16.135 -0.248 1.00 81.06 102 GLN A C 1
ATOM 791 O O . GLN A 1 102 ? 13.662 -16.688 0.348 1.00 81.06 102 GLN A O 1
ATOM 796 N N . THR A 1 103 ? 11.580 -1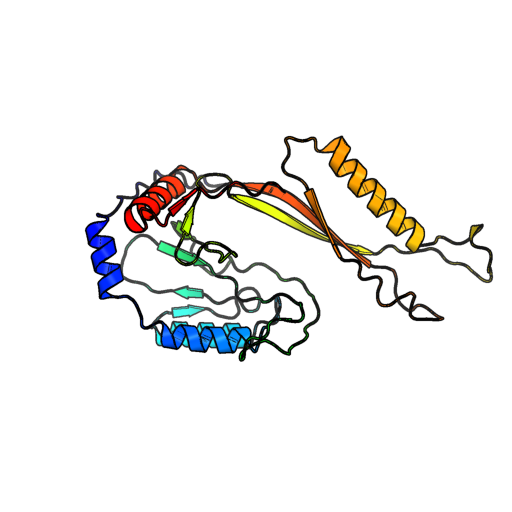5.877 0.359 1.00 80.75 103 THR A N 1
ATOM 797 C CA . THR A 1 103 ? 11.328 -16.268 1.747 1.00 80.75 103 THR A CA 1
ATOM 798 C C . THR A 1 103 ? 11.109 -17.782 1.868 1.00 80.75 103 THR A C 1
ATOM 800 O O . THR A 1 103 ? 10.761 -18.491 0.916 1.00 80.75 103 THR A O 1
ATOM 803 N N . SER A 1 104 ? 11.285 -18.300 3.082 1.00 83.06 104 SER A N 1
ATOM 804 C CA . SER A 1 104 ? 10.968 -19.685 3.440 1.00 83.06 104 SER A CA 1
ATOM 805 C C . SER A 1 104 ? 9.527 -19.865 3.940 1.00 83.06 104 SER A C 1
ATOM 807 O O . SER A 1 104 ? 9.192 -20.927 4.465 1.00 83.06 104 SER A O 1
ATOM 809 N N . MET A 1 105 ? 8.663 -18.853 3.790 1.00 82.75 105 MET A N 1
ATOM 810 C CA . MET A 1 105 ? 7.301 -18.884 4.325 1.00 82.75 105 MET A CA 1
ATOM 811 C C . MET A 1 105 ? 6.424 -19.903 3.588 1.00 82.75 105 MET A C 1
ATOM 813 O O . MET A 1 105 ? 6.456 -20.013 2.362 1.00 82.75 105 MET A O 1
ATOM 817 N N . ALA A 1 106 ? 5.568 -20.612 4.332 1.00 85.94 106 ALA A N 1
ATOM 818 C CA . ALA A 1 106 ? 4.639 -21.605 3.777 1.00 85.94 106 ALA A CA 1
ATOM 819 C C . ALA A 1 106 ? 3.587 -21.006 2.817 1.00 85.94 106 ALA A C 1
ATOM 821 O O . ALA A 1 106 ? 2.929 -21.723 2.061 1.00 85.94 106 ALA A O 1
ATOM 822 N N . TYR A 1 107 ? 3.397 -19.688 2.857 1.00 82.69 107 TYR A N 1
ATOM 823 C CA . TYR A 1 107 ? 2.462 -18.945 2.012 1.00 82.69 107 TYR A CA 1
ATOM 824 C C . TYR A 1 107 ? 3.154 -18.048 0.978 1.00 82.69 107 TYR A C 1
ATOM 826 O O . TYR A 1 107 ? 2.482 -17.211 0.391 1.00 82.69 107 TYR A O 1
ATOM 834 N N . ARG A 1 108 ? 4.457 -18.238 0.723 1.00 78.50 108 ARG A N 1
ATOM 835 C CA . ARG A 1 108 ? 5.188 -17.465 -0.291 1.00 78.50 108 ARG A CA 1
ATOM 836 C C . ARG A 1 108 ? 4.510 -17.510 -1.666 1.00 78.50 108 ARG A C 1
ATOM 838 O O . ARG A 1 108 ? 3.969 -18.548 -2.064 1.00 78.50 108 ARG A O 1
ATOM 845 N N . SER A 1 109 ? 4.617 -16.419 -2.409 1.00 77.44 109 SER A N 1
ATOM 846 C CA . SER A 1 109 ? 4.276 -16.360 -3.823 1.00 77.44 109 SER A CA 1
ATOM 847 C C . SER A 1 109 ? 5.211 -17.233 -4.661 1.00 77.44 109 SER A C 1
ATOM 849 O O . SER A 1 109 ? 6.411 -17.351 -4.402 1.00 77.44 109 SER A O 1
ATOM 851 N N . VAL A 1 110 ? 4.651 -17.826 -5.714 1.00 71.69 110 VAL A N 1
ATOM 852 C CA . VAL A 1 110 ? 5.393 -18.514 -6.784 1.00 71.69 110 VAL A CA 1
ATOM 853 C C . VAL A 1 110 ? 5.162 -17.872 -8.157 1.00 71.69 110 VAL A C 1
ATOM 855 O O . VAL A 1 110 ? 5.653 -18.377 -9.167 1.00 71.69 110 VAL A O 1
ATOM 858 N N . HIS A 1 111 ? 4.420 -16.762 -8.205 1.00 66.44 111 HIS A N 1
ATOM 859 C CA . HIS A 1 111 ? 3.987 -16.119 -9.445 1.00 66.44 111 HIS A CA 1
ATOM 860 C C . HIS A 1 111 ? 5.037 -15.138 -9.979 1.00 66.44 111 HIS A C 1
ATOM 862 O O . HIS A 1 111 ? 5.736 -14.468 -9.220 1.00 66.44 111 HIS A O 1
ATOM 868 N N . ARG A 1 112 ? 5.149 -15.051 -11.311 1.00 56.41 112 ARG A N 1
ATOM 869 C CA . ARG A 1 112 ? 6.012 -14.098 -12.029 1.00 56.41 112 ARG A CA 1
ATOM 870 C C . ARG A 1 112 ? 5.150 -13.262 -12.966 1.00 56.41 112 ARG A C 1
ATOM 872 O O . ARG A 1 112 ? 4.498 -13.827 -13.837 1.00 56.41 112 ARG A O 1
ATOM 879 N N . MET A 1 113 ? 5.183 -11.940 -12.819 1.00 51.00 113 MET A N 1
ATOM 880 C CA . MET A 1 113 ? 4.359 -11.016 -13.605 1.00 51.00 113 MET A CA 1
ATOM 881 C C . MET A 1 113 ? 5.228 -9.899 -14.234 1.00 51.00 113 MET A C 1
ATOM 883 O O . MET A 1 113 ? 6.175 -9.431 -13.593 1.00 51.00 113 MET A O 1
ATOM 887 N N . PRO A 1 114 ? 4.971 -9.482 -15.490 1.00 44.16 114 PRO A N 1
ATOM 888 C CA . PRO A 1 114 ? 5.754 -8.462 -16.195 1.00 44.16 114 PRO A CA 1
ATOM 889 C C . PRO A 1 114 ? 5.296 -7.019 -15.898 1.00 44.16 114 PRO A C 1
ATOM 891 O O . PRO A 1 114 ? 4.123 -6.708 -15.954 1.00 44.16 114 PRO A O 1
ATOM 894 N N . TRP A 1 115 ? 6.246 -6.112 -15.664 1.00 38.69 115 TRP A N 1
ATOM 895 C CA . TRP A 1 115 ? 6.035 -4.696 -15.305 1.00 38.69 115 TRP A CA 1
ATOM 896 C C . TRP A 1 115 ? 5.172 -3.871 -16.294 1.00 38.69 115 TRP A C 1
ATOM 898 O O . TRP A 1 115 ? 5.440 -3.918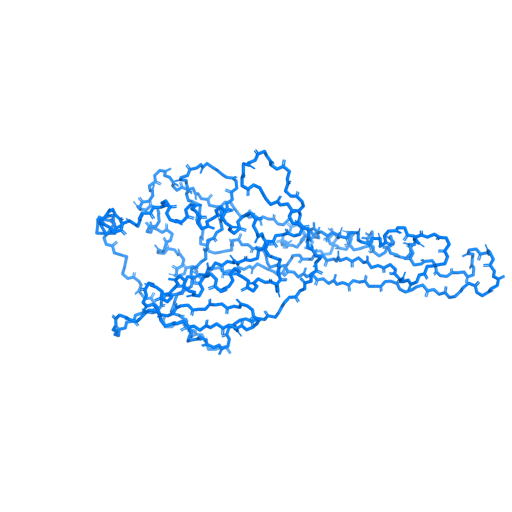 -17.497 1.00 38.69 115 TRP A O 1
ATOM 908 N N . TRP A 1 116 ? 4.271 -3.013 -15.782 1.00 44.03 116 TRP A N 1
ATOM 909 C CA . TRP A 1 116 ? 3.594 -1.913 -16.506 1.00 44.03 116 TRP A CA 1
ATOM 910 C C . TRP A 1 116 ? 3.045 -0.825 -15.547 1.00 44.03 116 TRP A C 1
ATOM 912 O O . TRP A 1 116 ? 3.186 -0.962 -14.338 1.00 44.03 116 TRP A O 1
ATOM 922 N N . THR A 1 117 ? 2.522 0.287 -16.085 1.00 39.84 117 THR A N 1
ATOM 923 C CA . THR A 1 117 ? 2.178 1.550 -15.381 1.00 39.84 117 THR A CA 1
ATOM 924 C C . THR A 1 117 ? 0.684 1.900 -15.488 1.00 39.84 117 THR A C 1
ATOM 926 O O . THR A 1 117 ? 0.110 1.680 -16.556 1.00 39.84 117 THR A O 1
ATOM 929 N N . THR A 1 118 ? 0.095 2.534 -14.459 1.00 41.19 118 THR A N 1
ATOM 930 C CA . THR A 1 118 ? -1.349 2.880 -14.370 1.00 41.19 118 THR A CA 1
ATOM 931 C C . THR A 1 118 ? -1.678 4.371 -14.206 1.00 41.19 118 THR A C 1
ATOM 933 O O . THR A 1 118 ? -0.824 5.181 -13.854 1.00 41.19 118 THR A O 1
ATOM 936 N N . ALA A 1 119 ? -2.957 4.691 -14.465 1.00 42.69 119 ALA A N 1
ATOM 937 C CA . ALA A 1 119 ? -3.640 5.981 -14.319 1.00 42.69 119 ALA A CA 1
ATOM 938 C C . ALA A 1 119 ? -4.323 6.162 -12.936 1.00 42.69 119 ALA A C 1
ATOM 940 O O . ALA A 1 119 ? -4.334 5.248 -12.119 1.00 42.69 119 ALA A O 1
ATOM 941 N N . SER A 1 120 ? -4.877 7.359 -12.691 1.00 47.31 120 SER A N 1
ATOM 942 C CA . SER A 1 120 ? -5.364 7.875 -11.392 1.00 47.31 120 SER A CA 1
ATOM 943 C C . SER A 1 120 ? -6.842 7.559 -11.071 1.00 47.31 120 SER A C 1
ATOM 945 O O . SER A 1 120 ? -7.665 7.441 -11.976 1.00 47.31 120 SER A O 1
ATOM 947 N N . THR A 1 121 ? -7.179 7.489 -9.772 1.00 54.34 121 THR A N 1
ATOM 948 C CA . THR A 1 121 ? -8.430 6.933 -9.194 1.00 54.34 121 THR A CA 1
ATOM 949 C C . THR A 1 121 ? -9.397 7.995 -8.616 1.00 54.34 121 THR A C 1
ATOM 951 O O . THR A 1 121 ? -10.466 7.660 -8.120 1.00 54.34 121 THR A O 1
ATOM 954 N N . TYR A 1 122 ? -9.062 9.289 -8.630 1.00 55.09 122 TYR A N 1
ATOM 955 C CA . TYR A 1 122 ? -9.688 10.271 -7.718 1.00 55.09 122 TYR A CA 1
ATOM 956 C C .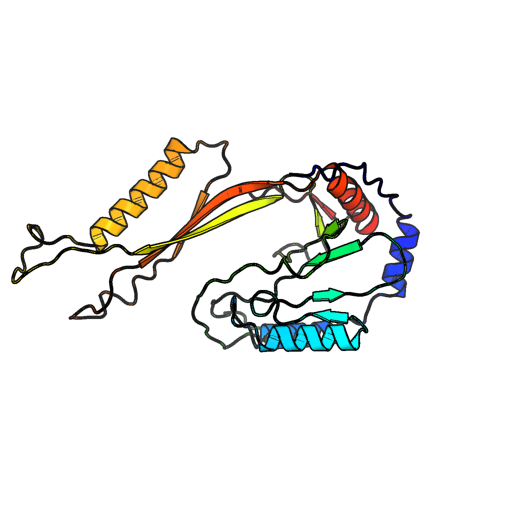 TYR A 1 122 ? -10.956 11.003 -8.207 1.00 55.09 122 TYR A C 1
ATOM 958 O O . TYR A 1 122 ? -11.439 11.892 -7.511 1.00 55.09 122 TYR A O 1
ATOM 966 N N . ASP A 1 123 ? -11.546 10.632 -9.343 1.00 55.34 123 ASP A N 1
ATOM 967 C CA . ASP A 1 123 ? -12.638 11.425 -9.941 1.00 55.34 123 ASP A CA 1
ATOM 968 C C . ASP A 1 123 ? -14.054 11.058 -9.457 1.00 55.34 123 ASP A C 1
ATOM 970 O O . ASP A 1 123 ? -15.004 11.808 -9.682 1.00 55.34 123 ASP A O 1
ATOM 974 N N . CYS A 1 124 ? -14.234 9.907 -8.805 1.00 57.84 124 CYS A N 1
ATOM 975 C CA . CYS A 1 124 ? -15.563 9.354 -8.501 1.00 57.84 124 CYS A CA 1
ATOM 976 C C . CYS A 1 124 ? -15.943 9.375 -7.013 1.00 57.84 124 CYS A C 1
ATOM 978 O O . CYS A 1 124 ? -16.987 8.836 -6.643 1.00 57.84 124 CYS A O 1
ATOM 980 N N . VAL A 1 125 ? -15.105 9.959 -6.155 1.00 64.94 125 VAL A N 1
ATOM 981 C CA . VAL A 1 125 ? -15.341 10.048 -4.709 1.00 64.94 125 VAL A CA 1
ATOM 982 C C . VAL A 1 125 ? -15.481 11.504 -4.272 1.00 64.94 125 VAL A C 1
ATOM 984 O O . VAL A 1 125 ? -14.750 12.360 -4.773 1.00 64.94 125 VAL A O 1
ATOM 987 N N . PRO A 1 126 ? -16.394 11.823 -3.336 1.00 70.56 126 PRO A N 1
ATOM 988 C CA . PRO A 1 126 ? -16.413 13.139 -2.710 1.00 70.56 126 PRO A CA 1
ATOM 989 C C . PRO A 1 126 ? -15.054 13.459 -2.078 1.00 70.56 126 PRO A C 1
ATOM 991 O O . PRO A 1 126 ? -14.407 12.577 -1.511 1.00 70.56 126 PRO A O 1
ATOM 994 N N . VAL A 1 127 ? -14.636 14.725 -2.141 1.00 73.50 127 VAL A N 1
ATOM 995 C CA . VAL A 1 127 ? -13.395 15.178 -1.497 1.00 73.50 127 VAL A CA 1
ATOM 996 C C . VAL A 1 127 ? -13.541 15.021 0.027 1.00 73.50 127 VAL A C 1
ATOM 998 O O . VAL A 1 127 ? -14.465 15.611 0.593 1.00 73.50 127 VAL A O 1
ATOM 1001 N N . PRO A 1 128 ? -12.683 14.231 0.700 1.00 75.06 128 PRO A N 1
ATOM 1002 C CA . PRO A 1 128 ? -12.777 14.022 2.144 1.00 75.06 128 PRO A CA 1
ATOM 1003 C C . PRO A 1 128 ? -12.280 15.245 2.934 1.00 75.06 128 PRO A C 1
ATOM 1005 O O . PRO A 1 128 ? -11.435 15.997 2.450 1.00 75.06 128 PRO A O 1
ATOM 1008 N N . ASP A 1 129 ? -12.741 15.408 4.183 1.00 71.00 129 ASP A N 1
ATOM 1009 C CA . ASP A 1 129 ? -12.193 16.413 5.112 1.00 71.00 129 ASP A CA 1
ATOM 1010 C C . ASP A 1 129 ? -10.780 16.022 5.602 1.00 71.00 129 ASP A C 1
ATOM 1012 O O . ASP A 1 129 ? -9.973 16.885 5.942 1.00 71.00 129 ASP A O 1
ATOM 1016 N N . LEU A 1 130 ? -10.492 14.715 5.675 1.00 75.00 130 LEU A N 1
ATOM 1017 C CA . LEU A 1 130 ? -9.220 14.146 6.127 1.00 75.00 130 LEU A CA 1
ATOM 1018 C C . LEU A 1 130 ? -8.897 12.860 5.359 1.00 75.00 130 LEU A C 1
ATOM 1020 O O . LEU A 1 130 ? -9.755 11.989 5.216 1.00 75.00 130 LEU A O 1
ATOM 1024 N N . MET A 1 131 ? -7.640 12.707 4.947 1.00 74.25 131 MET A N 1
ATOM 1025 C CA . MET A 1 131 ? -7.127 11.498 4.307 1.00 74.25 131 MET A CA 1
ATOM 1026 C C . MET A 1 131 ? -5.974 10.910 5.120 1.00 74.25 131 MET A C 1
ATOM 1028 O O . MET A 1 131 ? -5.029 11.614 5.472 1.00 74.25 131 MET A O 1
ATOM 1032 N N . LEU A 1 132 ? -6.063 9.616 5.423 1.00 77.00 132 LEU A N 1
ATOM 1033 C CA . LEU A 1 132 ? -5.057 8.864 6.165 1.00 77.00 132 LEU A CA 1
ATOM 1034 C C . LEU A 1 132 ? -4.525 7.717 5.303 1.00 77.00 132 LEU A C 1
ATOM 1036 O O . LEU A 1 132 ? -5.296 6.969 4.702 1.00 77.00 132 LEU A O 1
ATOM 1040 N N . GLY A 1 133 ? -3.205 7.555 5.296 1.00 77.56 133 GLY A N 1
ATOM 1041 C CA . GLY A 1 133 ? -2.510 6.419 4.699 1.00 77.56 133 GLY A CA 1
ATOM 1042 C C . GLY A 1 133 ? -1.504 5.839 5.688 1.00 77.56 133 GLY A C 1
ATOM 1043 O O . GLY A 1 133 ? -1.004 6.544 6.568 1.00 77.56 133 GLY A O 1
ATOM 1044 N N . GLN A 1 134 ? -1.211 4.549 5.557 1.00 82.69 134 GLN A N 1
ATOM 1045 C CA . GLN A 1 134 ? -0.195 3.868 6.358 1.00 82.69 134 GLN A CA 1
ATOM 1046 C C . GLN A 1 134 ? 0.637 2.937 5.481 1.00 82.69 134 GLN A C 1
ATOM 1048 O O . GLN A 1 134 ? 0.127 2.363 4.524 1.00 82.69 134 GLN A O 1
ATOM 1053 N N . HIS A 1 135 ? 1.901 2.745 5.849 1.00 82.81 135 HIS A N 1
ATOM 1054 C CA . HIS A 1 135 ? 2.792 1.799 5.190 1.00 82.81 135 HIS A CA 1
ATOM 1055 C C . HIS A 1 135 ? 3.509 0.963 6.251 1.00 82.81 135 HIS A C 1
ATOM 1057 O O . HIS A 1 135 ? 4.097 1.504 7.190 1.00 82.81 135 HIS A O 1
ATOM 1063 N N . VAL A 1 136 ? 3.474 -0.363 6.111 1.00 83.75 136 VAL A N 1
ATOM 1064 C CA . VAL A 1 136 ? 4.243 -1.265 6.980 1.00 83.75 136 VAL A CA 1
ATOM 1065 C C . VAL A 1 136 ? 5.694 -1.264 6.517 1.00 83.75 136 VAL A C 1
ATOM 1067 O O . VAL A 1 136 ? 5.970 -1.428 5.332 1.00 83.75 136 VAL A O 1
ATOM 1070 N N . VAL A 1 137 ? 6.628 -1.081 7.445 1.00 78.12 137 VAL A N 1
ATOM 1071 C CA . VAL A 1 137 ? 8.069 -1.101 7.166 1.00 78.12 137 VAL A CA 1
ATOM 1072 C C . VAL A 1 137 ? 8.774 -2.096 8.091 1.00 78.12 137 VAL A C 1
ATOM 1074 O O . VAL A 1 137 ? 8.257 -2.376 9.176 1.00 78.12 137 VAL A O 1
ATOM 1077 N N . PRO A 1 138 ? 9.950 -2.630 7.712 1.00 74.31 138 PRO A N 1
ATOM 1078 C CA . PRO A 1 138 ? 10.746 -3.484 8.590 1.00 74.31 138 PRO A CA 1
ATOM 1079 C C . PRO A 1 138 ? 11.265 -2.680 9.794 1.00 74.31 138 PRO A C 1
ATOM 1081 O O . PRO A 1 138 ? 12.295 -2.016 9.725 1.00 74.31 138 PRO A O 1
ATOM 1084 N N . SER A 1 139 ? 10.521 -2.708 10.896 1.00 77.44 139 SER A N 1
ATOM 1085 C CA . SER A 1 139 ? 10.837 -2.022 12.152 1.00 77.44 139 SER A CA 1
ATOM 1086 C C . SER A 1 139 ? 10.449 -2.903 13.345 1.00 77.44 139 SER A C 1
ATOM 1088 O O . SER A 1 139 ? 10.022 -4.047 13.174 1.00 77.44 139 SER A O 1
ATOM 1090 N N . CYS A 1 140 ? 10.619 -2.390 14.564 1.00 79.44 140 CYS A N 1
ATOM 1091 C CA . CYS A 1 140 ? 10.207 -3.087 15.777 1.00 79.44 140 CYS A CA 1
ATOM 1092 C C . CYS A 1 140 ? 8.706 -3.411 15.723 1.00 79.44 140 CYS A C 1
ATOM 1094 O O . CYS A 1 140 ? 7.874 -2.543 15.463 1.00 79.44 140 CYS A O 1
ATOM 1096 N N . ALA A 1 141 ? 8.351 -4.673 15.956 1.00 83.06 141 ALA A N 1
ATOM 1097 C CA . ALA A 1 141 ? 6.962 -5.096 15.898 1.00 83.06 141 ALA A CA 1
ATOM 1098 C C . ALA A 1 141 ? 6.122 -4.374 16.962 1.00 83.06 141 ALA A C 1
ATOM 1100 O O . ALA A 1 141 ? 6.514 -4.262 18.123 1.00 83.06 141 ALA A O 1
ATOM 1101 N N . GLY A 1 142 ? 4.934 -3.918 16.564 1.00 81.69 142 GLY A N 1
ATOM 1102 C CA . GLY A 1 142 ? 3.993 -3.252 17.463 1.00 81.69 142 GLY A CA 1
ATOM 1103 C C . GLY A 1 142 ? 4.283 -1.773 17.720 1.00 81.69 142 GLY A C 1
ATOM 1104 O O . GLY A 1 142 ? 3.599 -1.192 18.562 1.00 81.69 142 GLY A O 1
ATOM 1105 N N . THR A 1 143 ? 5.241 -1.166 17.014 1.00 84.44 143 THR A N 1
ATOM 1106 C CA . THR A 1 143 ? 5.481 0.279 17.069 1.00 84.44 143 THR A CA 1
ATOM 1107 C C . THR A 1 143 ? 4.833 1.015 15.903 1.00 84.44 143 THR A C 1
ATOM 1109 O O . THR A 1 143 ? 4.586 0.447 14.838 1.00 84.44 143 THR A O 1
ATOM 1112 N N . VAL A 1 144 ? 4.549 2.302 16.111 1.00 85.31 144 VAL A N 1
ATOM 1113 C CA . VAL A 1 144 ? 4.043 3.204 15.074 1.00 85.31 144 VAL A CA 1
ATOM 1114 C C . VAL A 1 144 ? 4.956 4.421 14.986 1.00 85.31 144 VAL A C 1
ATOM 1116 O O . VAL A 1 144 ? 5.245 5.073 15.989 1.00 85.31 144 VAL A O 1
ATOM 1119 N N . SER A 1 145 ? 5.416 4.728 13.773 1.00 83.12 145 SER A N 1
ATOM 1120 C CA . SER A 1 145 ? 6.194 5.936 13.496 1.00 83.12 145 SER A CA 1
ATOM 1121 C C . SER A 1 145 ? 5.313 6.999 12.857 1.00 83.12 145 SER A C 1
ATOM 1123 O O . SER A 1 145 ? 4.583 6.701 11.918 1.00 83.12 145 SER A O 1
ATOM 1125 N N . ILE A 1 146 ? 5.397 8.233 13.348 1.00 83.69 146 ILE A N 1
ATOM 1126 C CA . ILE A 1 146 ? 4.577 9.362 12.880 1.00 83.69 146 ILE A CA 1
ATOM 1127 C C . ILE A 1 146 ? 5.401 10.648 12.789 1.00 83.69 146 ILE A C 1
ATOM 1129 O O . ILE A 1 146 ? 6.387 10.819 13.514 1.00 83.69 146 ILE A O 1
ATOM 1133 N N . ARG A 1 147 ? 5.000 11.548 11.882 1.00 77.81 147 ARG A N 1
ATOM 1134 C CA . ARG A 1 147 ? 5.613 12.864 11.663 1.00 77.81 147 ARG A CA 1
ATOM 1135 C C . ARG A 1 147 ? 4.616 13.831 11.018 1.00 77.81 147 ARG A C 1
ATOM 1137 O O . ARG A 1 147 ? 3.839 13.438 10.154 1.00 77.81 147 ARG A O 1
ATOM 1144 N N . SER A 1 148 ? 4.692 15.098 11.422 1.00 78.25 148 SER A N 1
ATOM 1145 C CA . SER A 1 148 ? 4.013 16.228 10.776 1.00 78.25 148 SER A CA 1
ATOM 1146 C C . SER A 1 148 ? 4.968 16.954 9.814 1.00 78.25 148 SER A C 1
ATOM 1148 O O . SER A 1 148 ? 6.180 16.971 10.050 1.00 78.25 148 SER A O 1
ATOM 1150 N N . GLY A 1 149 ? 4.438 17.548 8.742 1.00 71.19 149 GLY A N 1
ATOM 1151 C CA . GLY A 1 149 ? 5.226 18.183 7.681 1.00 71.19 149 GLY A CA 1
ATOM 1152 C C . GLY A 1 149 ? 5.745 17.183 6.636 1.00 71.19 149 GLY A C 1
ATOM 1153 O O . GLY A 1 149 ? 5.092 16.169 6.392 1.00 71.19 149 GLY A O 1
ATOM 1154 N N . PRO A 1 150 ? 6.902 17.434 5.998 1.00 65.44 150 PRO A N 1
ATOM 1155 C CA . PRO A 1 150 ? 7.447 16.544 4.975 1.00 65.44 150 PRO A CA 1
ATOM 1156 C C . PRO A 1 150 ? 7.760 15.141 5.507 1.00 65.44 150 PRO A C 1
ATOM 1158 O O . PRO A 1 150 ? 8.468 15.014 6.511 1.00 65.44 150 PRO A O 1
ATOM 1161 N N . VAL A 1 151 ? 7.251 14.103 4.831 1.00 64.44 151 VAL A N 1
ATOM 1162 C CA . VAL A 1 151 ? 7.436 12.687 5.222 1.00 64.44 151 VAL A CA 1
ATOM 1163 C C . VAL A 1 151 ? 8.120 11.867 4.128 1.00 64.44 151 VAL A C 1
ATOM 1165 O O . VAL A 1 151 ? 9.108 11.193 4.416 1.00 64.44 151 VAL A O 1
ATOM 1168 N N . LEU A 1 152 ? 7.625 11.949 2.890 1.00 64.19 152 LEU A N 1
ATOM 1169 C CA . LEU A 1 152 ? 8.175 11.268 1.718 1.00 64.19 152 LEU A CA 1
ATOM 1170 C C . LEU A 1 152 ? 8.596 12.279 0.640 1.00 64.19 152 LEU A C 1
ATOM 1172 O O . LEU A 1 152 ? 8.238 13.459 0.665 1.00 64.19 152 LEU A O 1
ATOM 1176 N N . VAL A 1 153 ? 9.379 11.787 -0.311 1.00 60.22 153 VAL A N 1
ATOM 1177 C CA . VAL A 1 153 ? 9.797 12.500 -1.521 1.00 60.22 153 VAL A CA 1
ATOM 1178 C C . VAL A 1 153 ? 8.906 12.059 -2.682 1.00 60.22 153 VAL A C 1
ATOM 1180 O O . VAL A 1 153 ? 8.666 10.860 -2.837 1.00 60.22 153 VAL A O 1
ATOM 1183 N N . ALA A 1 154 ? 8.407 12.998 -3.494 1.00 55.34 154 ALA A N 1
ATOM 1184 C CA . ALA A 1 154 ? 7.712 12.635 -4.727 1.00 55.34 154 ALA A CA 1
ATOM 1185 C C . ALA A 1 154 ? 8.670 11.874 -5.646 1.00 55.34 154 ALA A C 1
ATOM 1187 O O . ALA A 1 154 ? 9.873 12.132 -5.636 1.00 55.34 154 ALA A O 1
ATOM 1188 N N . ALA A 1 155 ? 8.145 10.937 -6.428 1.00 56.31 155 ALA A N 1
ATOM 1189 C CA . ALA A 1 155 ? 8.914 10.161 -7.384 1.00 56.31 155 ALA A CA 1
ATOM 1190 C C . ALA A 1 155 ? 8.227 10.189 -8.746 1.00 56.31 155 ALA A C 1
ATOM 1192 O O . ALA A 1 155 ? 7.008 10.069 -8.828 1.00 56.31 155 ALA A O 1
ATOM 1193 N N . ASP A 1 156 ? 9.027 10.302 -9.796 1.00 50.81 156 ASP A N 1
ATOM 1194 C CA . ASP A 1 156 ? 8.611 10.110 -11.175 1.00 50.81 156 ASP A CA 1
ATOM 1195 C C . ASP A 1 156 ? 9.486 9.025 -11.816 1.00 50.81 156 ASP A C 1
ATOM 1197 O O . ASP A 1 156 ? 10.613 8.750 -11.381 1.00 50.81 156 ASP A O 1
ATOM 1201 N N . SER A 1 157 ? 8.959 8.365 -12.840 1.00 57.34 157 SER A N 1
ATOM 1202 C CA . SER A 1 157 ? 9.682 7.364 -13.610 1.00 57.34 157 SER A CA 1
ATOM 1203 C C . SER A 1 157 ? 9.438 7.558 -15.098 1.00 57.34 157 SER A C 1
ATOM 1205 O O . SER A 1 157 ? 8.304 7.521 -15.565 1.00 57.34 157 SER A O 1
ATOM 1207 N N . MET A 1 158 ? 10.520 7.706 -15.856 1.00 58.34 158 MET A N 1
ATOM 1208 C CA . MET A 1 158 ? 10.486 7.841 -17.307 1.00 58.34 158 MET A CA 1
ATOM 1209 C C . MET A 1 158 ? 11.168 6.645 -17.968 1.00 58.34 158 MET A C 1
ATOM 1211 O O . MET A 1 158 ? 12.220 6.177 -17.523 1.00 58.34 158 MET A O 1
ATOM 1215 N N . ARG A 1 159 ? 10.585 6.157 -19.063 1.00 58.28 159 ARG A N 1
ATOM 1216 C CA . ARG A 1 159 ? 11.221 5.160 -19.928 1.00 58.28 159 ARG A CA 1
ATOM 1217 C C . ARG A 1 159 ? 11.957 5.874 -21.049 1.00 58.28 159 ARG A C 1
ATOM 1219 O O . ARG A 1 159 ? 11.341 6.602 -21.824 1.00 58.28 159 ARG A O 1
ATOM 1226 N N . ILE A 1 160 ? 13.258 5.634 -21.157 1.00 63.81 160 ILE A N 1
ATOM 1227 C CA . ILE A 1 160 ? 14.102 6.207 -22.202 1.00 63.81 160 ILE A CA 1
ATOM 1228 C C . ILE A 1 160 ? 14.491 5.091 -23.168 1.00 63.81 160 ILE A C 1
ATOM 1230 O O . ILE A 1 160 ? 15.107 4.100 -22.775 1.00 63.81 160 ILE A O 1
ATOM 1234 N N . ARG A 1 161 ? 14.130 5.267 -24.442 1.00 65.00 161 ARG A N 1
ATOM 1235 C CA . ARG A 1 161 ? 14.570 4.414 -25.551 1.00 65.00 161 ARG A CA 1
ATOM 1236 C C . ARG A 1 161 ? 15.683 5.125 -26.311 1.00 65.00 161 ARG A C 1
ATOM 1238 O O . ARG A 1 161 ? 15.468 6.235 -26.798 1.00 65.00 161 ARG A O 1
ATOM 1245 N N . VAL A 1 162 ? 16.849 4.492 -26.428 1.00 64.56 162 VAL A N 1
ATOM 1246 C CA . VAL A 1 162 ? 17.987 5.045 -27.178 1.00 64.56 162 VAL A CA 1
ATOM 1247 C C . VAL A 1 162 ? 18.053 4.370 -28.535 1.00 64.56 162 VAL A C 1
ATOM 1249 O O . VAL A 1 162 ? 18.339 3.183 -28.638 1.00 64.56 162 VAL A O 1
ATOM 1252 N N . ILE A 1 163 ? 17.782 5.143 -29.580 1.00 67.00 163 ILE A N 1
ATOM 1253 C CA . ILE A 1 163 ? 17.765 4.652 -30.956 1.00 67.00 163 ILE A CA 1
ATOM 1254 C C . ILE A 1 163 ? 19.140 4.919 -31.572 1.00 67.00 163 ILE A C 1
ATOM 1256 O O . ILE A 1 163 ? 19.620 6.054 -31.562 1.00 67.00 163 ILE A O 1
ATOM 1260 N N . GLY A 1 164 ? 19.780 3.858 -32.062 1.00 68.69 164 GLY A N 1
ATOM 1261 C CA . GLY A 1 164 ? 21.049 3.937 -32.784 1.00 68.69 164 GLY A CA 1
ATOM 1262 C C . GLY A 1 164 ? 20.869 4.385 -34.235 1.00 68.69 164 GLY A C 1
ATOM 1263 O O . GLY A 1 164 ? 19.778 4.742 -34.674 1.00 68.69 164 GLY A O 1
ATOM 1264 N N . GLY A 1 165 ? 21.955 4.344 -34.998 1.00 64.75 165 GLY A N 1
ATOM 1265 C CA . GLY A 1 165 ? 21.988 4.710 -36.418 1.00 64.75 165 GLY A CA 1
ATOM 1266 C C . GLY A 1 165 ? 22.495 3.556 -37.285 1.00 64.75 165 GLY A C 1
ATOM 1267 O O . GLY A 1 165 ? 23.198 2.680 -36.776 1.00 64.75 165 GLY A O 1
ATOM 1268 N N . PRO A 1 166 ? 22.133 3.524 -38.580 1.00 59.06 166 PRO A N 1
ATOM 1269 C CA . PRO A 1 166 ? 22.422 2.394 -39.457 1.00 59.06 166 PRO A CA 1
ATOM 1270 C C . PRO A 1 166 ? 23.928 2.163 -39.662 1.00 59.06 166 PRO A C 1
ATOM 1272 O O . PRO A 1 166 ? 24.707 3.104 -39.777 1.00 59.06 166 PRO A O 1
ATOM 1275 N N . CYS A 1 167 ? 24.308 0.888 -39.773 1.00 55.91 167 CYS A N 1
ATOM 1276 C CA . CYS A 1 167 ? 25.657 0.403 -40.095 1.00 55.91 167 CYS A CA 1
ATOM 1277 C C . CYS A 1 167 ? 25.711 -0.180 -41.521 1.00 55.91 167 CYS A C 1
ATOM 1279 O O . CYS A 1 167 ? 26.220 -1.284 -41.713 1.00 55.91 167 CYS A O 1
ATOM 1281 N N . GLU A 1 168 ? 25.086 0.471 -42.509 1.00 53.25 168 GLU A N 1
ATOM 1282 C CA . GLU A 1 168 ? 24.867 -0.108 -43.846 1.00 53.25 168 GLU A CA 1
ATOM 1283 C C . GLU A 1 168 ? 26.135 -0.751 -44.437 1.00 53.25 168 GLU A C 1
ATOM 1285 O O . GLU A 1 168 ? 27.098 -0.077 -44.796 1.00 53.25 168 GLU A O 1
ATOM 1290 N N . GLY A 1 169 ? 26.132 -2.089 -44.510 1.00 50.41 169 GLY A N 1
ATOM 1291 C CA . GLY A 1 169 ? 27.173 -2.898 -45.149 1.00 50.41 169 GLY A CA 1
ATOM 1292 C C . GLY A 1 169 ? 28.564 -2.851 -44.506 1.00 50.41 169 GLY A C 1
ATOM 1293 O O . GLY A 1 169 ? 29.498 -3.416 -45.072 1.00 50.41 169 GLY A O 1
ATOM 1294 N N . SER A 1 170 ? 28.728 -2.202 -43.352 1.00 53.69 170 SER A N 1
ATOM 1295 C CA . SER A 1 170 ? 30.041 -1.924 -42.772 1.00 53.69 170 SER A CA 1
ATOM 1296 C C . SER A 1 170 ? 30.209 -2.568 -41.401 1.00 53.69 170 SER A C 1
ATOM 1298 O O . SER A 1 170 ? 29.442 -2.320 -40.477 1.00 53.69 170 SER A O 1
ATOM 1300 N N . ILE A 1 171 ? 31.279 -3.349 -41.252 1.00 55.72 171 ILE A N 1
ATOM 1301 C CA . ILE A 1 171 ? 31.777 -3.837 -39.955 1.00 55.72 171 ILE A CA 1
ATOM 1302 C C . ILE A 1 171 ? 32.589 -2.770 -39.202 1.00 55.72 171 ILE A C 1
ATOM 1304 O O . ILE A 1 171 ? 33.134 -3.059 -38.139 1.00 55.72 171 ILE A O 1
ATOM 1308 N N . ASN A 1 172 ? 32.740 -1.563 -39.763 1.00 61.59 172 ASN A N 1
ATOM 1309 C CA . ASN A 1 172 ? 33.539 -0.506 -39.156 1.00 61.59 172 ASN A CA 1
ATOM 1310 C C . ASN A 1 172 ? 32.706 0.258 -38.106 1.00 61.59 172 ASN A C 1
ATOM 1312 O O . ASN A 1 172 ? 31.803 1.007 -38.483 1.00 61.59 172 ASN A O 1
ATOM 1316 N N . PRO A 1 173 ? 33.027 0.149 -36.804 1.00 62.94 173 PRO A N 1
ATOM 1317 C CA . PRO A 1 173 ? 32.281 0.831 -35.747 1.00 62.94 173 PRO A CA 1
ATOM 1318 C C . PRO A 1 173 ? 32.349 2.364 -35.838 1.00 62.94 173 PRO A C 1
ATOM 1320 O O . PRO A 1 173 ? 31.510 3.036 -35.253 1.00 62.94 173 PRO A O 1
ATOM 1323 N N . GLN A 1 174 ? 33.298 2.936 -36.591 1.00 66.25 174 GLN A N 1
ATOM 1324 C CA . GLN A 1 174 ? 33.444 4.391 -36.746 1.00 66.25 174 GLN A CA 1
ATOM 1325 C C . GLN A 1 174 ? 32.315 5.055 -37.551 1.00 66.25 174 GLN A C 1
ATOM 1327 O O . GLN A 1 174 ? 32.155 6.269 -37.467 1.00 66.25 174 GLN A O 1
ATOM 1332 N N . VAL A 1 175 ? 31.559 4.289 -38.345 1.00 65.75 175 VAL A N 1
ATOM 1333 C CA . VAL A 1 175 ? 30.427 4.806 -39.141 1.00 65.75 175 VAL A CA 1
ATOM 1334 C C . VAL A 1 175 ? 29.066 4.451 -38.539 1.00 65.75 175 VAL A C 1
ATOM 1336 O O . VAL A 1 175 ? 28.037 4.880 -39.051 1.00 65.75 175 VAL A O 1
ATOM 1339 N N . CYS A 1 176 ? 29.064 3.683 -37.451 1.00 62.94 176 CYS A N 1
ATOM 1340 C CA . CYS A 1 176 ? 27.872 3.283 -36.721 1.00 62.94 176 CYS A CA 1
ATOM 1341 C C . CYS A 1 176 ? 27.582 4.257 -35.579 1.00 62.94 176 CYS A C 1
ATOM 1343 O O . CYS A 1 176 ? 28.493 4.743 -34.909 1.00 62.94 176 CYS A O 1
ATOM 1345 N N . VAL A 1 177 ? 26.300 4.467 -35.285 1.00 70.44 177 VAL A N 1
ATOM 1346 C CA . VAL A 1 177 ? 25.884 5.117 -34.039 1.00 70.44 177 VAL A CA 1
ATOM 1347 C C . VAL A 1 177 ? 25.471 4.018 -33.068 1.00 70.44 177 VAL A C 1
ATOM 1349 O O . VAL A 1 177 ? 24.372 3.476 -33.178 1.00 70.44 177 VAL A O 1
ATOM 1352 N N . ASP A 1 178 ? 26.380 3.676 -32.152 1.00 71.19 178 ASP A N 1
ATOM 1353 C CA . ASP A 1 178 ? 26.185 2.626 -31.152 1.00 71.19 178 ASP A CA 1
ATOM 1354 C C . ASP A 1 178 ? 25.264 3.115 -30.013 1.00 71.19 178 ASP A C 1
ATOM 1356 O O . ASP A 1 178 ? 25.668 3.957 -29.196 1.00 71.19 178 ASP A O 1
ATOM 1360 N N . PRO A 1 179 ? 24.030 2.590 -29.914 1.00 65.75 179 PRO A N 1
ATOM 1361 C CA . PRO A 1 179 ? 23.091 3.008 -28.885 1.00 65.75 179 PRO A CA 1
ATOM 1362 C C . PRO A 1 179 ? 23.503 2.553 -27.477 1.00 65.75 179 PRO A C 1
ATOM 1364 O O . PRO A 1 179 ? 23.066 3.161 -26.497 1.00 65.75 179 PRO A O 1
ATOM 1367 N N . ILE A 1 180 ? 24.366 1.540 -27.336 1.00 69.62 180 ILE A N 1
ATOM 1368 C CA . ILE A 1 180 ? 24.885 1.094 -26.035 1.00 69.62 180 ILE A CA 1
ATOM 1369 C C . ILE A 1 180 ? 25.821 2.160 -25.469 1.00 69.62 180 ILE A C 1
ATOM 1371 O O . ILE A 1 180 ? 25.626 2.624 -24.342 1.00 69.62 180 ILE A O 1
ATOM 1375 N N . GLN A 1 181 ? 26.800 2.599 -26.261 1.00 72.00 181 GLN A N 1
ATOM 1376 C CA . GLN A 1 181 ? 27.761 3.616 -25.835 1.00 72.00 181 GLN A CA 1
ATOM 1377 C C . GLN A 1 181 ? 27.083 4.970 -25.560 1.00 72.00 181 GLN A C 1
ATOM 1379 O O . GLN A 1 181 ? 27.431 5.665 -24.597 1.00 72.00 181 GLN A O 1
ATOM 1384 N N . LEU A 1 182 ? 26.069 5.324 -26.361 1.00 71.12 182 LEU A N 1
ATOM 1385 C CA . LEU A 1 182 ? 25.212 6.485 -26.104 1.00 71.12 182 LEU A CA 1
ATOM 1386 C C . LEU A 1 182 ? 24.458 6.354 -24.777 1.00 71.12 182 LEU A C 1
ATOM 1388 O O . LEU A 1 182 ? 24.471 7.291 -23.979 1.00 71.12 182 LEU A O 1
ATOM 1392 N N . SER A 1 183 ? 23.862 5.190 -24.506 1.00 67.12 183 SER A N 1
ATOM 1393 C CA . SER A 1 183 ? 23.145 4.934 -23.250 1.00 67.12 183 SER A CA 1
ATOM 1394 C C . SER A 1 183 ? 24.061 5.105 -22.038 1.00 67.12 183 SER A C 1
ATOM 1396 O O . SER A 1 183 ? 23.708 5.817 -21.104 1.00 67.12 183 SER A O 1
ATOM 1398 N N . VAL A 1 184 ? 25.270 4.529 -22.063 1.00 72.62 184 VAL A N 1
ATOM 1399 C CA . VAL A 1 184 ? 26.249 4.679 -20.968 1.00 72.62 184 VAL A CA 1
ATOM 1400 C C . VAL A 1 184 ? 26.607 6.151 -20.742 1.00 72.62 184 VAL A C 1
ATOM 1402 O O . VAL A 1 184 ? 26.616 6.614 -19.603 1.00 72.62 184 VAL A O 1
ATOM 1405 N N . SER A 1 185 ? 26.830 6.906 -21.820 1.00 75.44 185 SER A N 1
ATOM 1406 C CA . SER A 1 185 ? 27.174 8.332 -21.741 1.00 75.44 185 SER A CA 1
ATOM 1407 C C . SER A 1 185 ? 26.040 9.178 -21.151 1.00 75.44 185 SER A C 1
ATOM 1409 O O . SER A 1 185 ? 26.299 10.069 -20.342 1.00 75.44 185 SER A O 1
ATOM 1411 N N . ILE A 1 186 ? 24.787 8.894 -21.528 1.00 73.25 186 ILE A N 1
ATOM 1412 C CA . ILE A 1 186 ? 23.597 9.558 -20.972 1.00 73.25 186 ILE A CA 1
ATOM 1413 C C . ILE A 1 186 ? 23.491 9.276 -19.471 1.00 73.25 186 ILE A C 1
ATOM 1415 O O . ILE A 1 186 ? 23.316 10.209 -18.689 1.00 73.25 186 ILE A O 1
ATOM 1419 N N . ILE A 1 187 ? 23.654 8.013 -19.064 1.00 72.12 187 ILE A N 1
ATOM 1420 C CA . ILE A 1 187 ? 23.569 7.588 -17.660 1.00 72.12 187 ILE A CA 1
ATOM 1421 C C . ILE A 1 187 ? 24.609 8.312 -16.802 1.00 72.12 187 ILE A C 1
ATOM 1423 O O . ILE A 1 187 ? 24.260 8.885 -15.769 1.00 72.12 187 ILE A O 1
ATOM 1427 N N . SER A 1 188 ? 25.873 8.322 -17.234 1.00 75.12 188 SER A N 1
ATOM 1428 C CA . SER A 1 188 ? 26.953 8.976 -16.488 1.00 75.12 188 SER A CA 1
ATOM 1429 C C . SER A 1 188 ? 26.729 10.483 -16.355 1.00 75.12 188 SER A C 1
ATOM 1431 O O . SER A 1 188 ? 26.887 11.031 -15.268 1.00 75.12 188 SER A O 1
ATOM 1433 N N . ARG A 1 189 ? 26.284 11.154 -17.427 1.00 75.38 189 ARG A N 1
ATOM 1434 C CA . ARG A 1 189 ? 25.988 12.594 -17.379 1.00 75.38 189 ARG A CA 1
ATOM 1435 C C . ARG A 1 189 ? 24.806 12.927 -16.474 1.00 75.38 189 ARG A C 1
ATOM 1437 O O . ARG A 1 189 ? 24.849 13.949 -15.802 1.00 75.38 189 ARG A O 1
ATOM 1444 N N . PHE A 1 190 ? 23.785 12.072 -16.424 1.00 69.56 190 PHE A N 1
ATOM 1445 C CA . PHE A 1 190 ? 22.651 12.262 -15.517 1.00 69.56 190 PHE A CA 1
ATOM 1446 C C . PHE A 1 190 ? 23.080 12.208 -14.047 1.00 69.56 190 PHE A C 1
ATOM 1448 O O . PHE A 1 190 ? 22.668 13.054 -13.259 1.00 69.56 190 PHE A O 1
ATOM 1455 N N . GLN A 1 191 ? 23.937 11.250 -13.680 1.00 67.19 191 GLN A N 1
ATOM 1456 C CA . GLN A 1 191 ? 24.478 11.162 -12.319 1.00 67.19 191 GLN A CA 1
ATOM 1457 C C . GLN A 1 191 ? 25.318 12.395 -11.954 1.00 67.19 191 GLN A C 1
ATOM 1459 O O . GLN A 1 191 ? 25.210 12.912 -10.839 1.00 67.19 191 GLN A O 1
ATOM 1464 N N . GLU A 1 192 ? 26.121 12.900 -12.895 1.00 70.31 192 GLU A N 1
ATOM 1465 C CA . GLU A 1 192 ? 26.892 14.128 -12.689 1.00 70.31 192 GLU A CA 1
ATOM 1466 C C . GLU A 1 192 ? 26.008 15.366 -12.511 1.00 70.31 192 GLU A C 1
ATOM 1468 O O . GLU A 1 192 ? 26.279 16.159 -11.613 1.00 70.31 192 GLU A O 1
ATOM 1473 N N . ALA A 1 193 ? 24.964 15.522 -13.331 1.00 68.06 193 ALA A N 1
ATOM 1474 C CA . ALA A 1 193 ? 24.036 16.651 -13.255 1.00 68.06 193 ALA A CA 1
ATOM 1475 C C . ALA A 1 193 ? 23.302 16.687 -11.907 1.00 68.06 193 ALA A C 1
ATOM 1477 O O . ALA A 1 193 ? 23.289 17.717 -11.245 1.00 68.06 193 A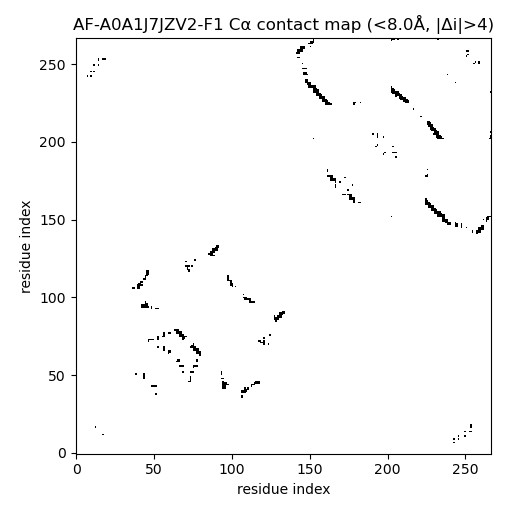LA A O 1
ATOM 1478 N N . VAL A 1 194 ? 22.792 15.542 -11.432 1.00 63.38 194 VAL A N 1
ATOM 1479 C CA . VAL A 1 194 ? 22.166 15.449 -10.098 1.00 63.38 194 VAL A CA 1
ATOM 1480 C C . VAL A 1 194 ? 23.143 15.875 -8.998 1.00 63.38 194 VAL A C 1
ATOM 1482 O O . VAL A 1 194 ? 22.781 16.631 -8.106 1.00 63.38 194 VAL A O 1
ATOM 1485 N N . THR A 1 195 ? 24.407 15.453 -9.085 1.00 64.50 195 THR A N 1
ATOM 1486 C CA . THR A 1 195 ? 25.415 15.773 -8.060 1.00 64.50 195 THR A CA 1
ATOM 1487 C C . THR A 1 195 ? 25.853 17.244 -8.085 1.00 64.50 195 THR A C 1
ATOM 1489 O O . THR A 1 195 ? 26.165 17.807 -7.037 1.00 64.50 195 THR A O 1
ATOM 1492 N N . LYS A 1 196 ? 25.940 17.863 -9.270 1.00 65.44 196 LYS A N 1
ATOM 1493 C CA . LYS A 1 196 ? 26.499 19.215 -9.447 1.00 65.44 196 LYS A CA 1
ATOM 1494 C C . LYS A 1 196 ? 25.447 20.321 -9.421 1.00 65.44 196 LYS A C 1
ATOM 1496 O O . LYS A 1 196 ? 25.735 21.386 -8.883 1.00 65.44 196 LYS A O 1
ATOM 1501 N N . ASP A 1 197 ? 24.273 20.073 -9.995 1.00 63.09 197 ASP A N 1
ATOM 1502 C CA . ASP A 1 197 ? 23.295 21.123 -10.294 1.00 63.09 197 ASP A CA 1
ATOM 1503 C C . ASP A 1 197 ? 22.189 21.223 -9.234 1.00 63.09 197 ASP A C 1
ATOM 1505 O O . ASP A 1 197 ? 21.625 22.298 -9.060 1.00 63.09 197 ASP A O 1
ATOM 1509 N N . ILE A 1 198 ? 21.900 20.131 -8.512 1.00 58.53 198 ILE A N 1
ATOM 1510 C CA . ILE A 1 198 ? 20.798 20.071 -7.534 1.00 58.53 198 ILE A CA 1
ATOM 1511 C C . ILE A 1 198 ? 21.273 20.403 -6.100 1.00 58.53 198 ILE A C 1
ATOM 1513 O O . ILE A 1 198 ? 20.513 20.882 -5.267 1.00 58.53 198 ILE A O 1
ATOM 1517 N N . GLY A 1 199 ? 22.576 20.299 -5.821 1.00 54.91 199 GLY A N 1
ATOM 1518 C CA . GLY A 1 199 ? 23.150 20.687 -4.528 1.00 54.91 199 GLY A CA 1
ATOM 1519 C C . GLY A 1 199 ? 22.728 19.777 -3.355 1.00 54.91 199 GLY A C 1
ATOM 1520 O O . GLY A 1 199 ? 21.851 18.931 -3.488 1.00 54.91 199 GLY A O 1
ATOM 1521 N N . PRO A 1 200 ? 23.378 19.895 -2.184 1.00 56.69 200 PRO A N 1
ATOM 1522 C CA . PRO A 1 200 ? 23.167 18.985 -1.049 1.00 56.69 200 PRO A CA 1
ATOM 1523 C C . PRO A 1 200 ? 21.878 19.245 -0.248 1.00 56.69 200 PRO A C 1
ATOM 1525 O O . PRO A 1 200 ? 21.544 18.447 0.629 1.00 56.69 200 PRO A O 1
ATOM 1528 N N . ASP A 1 201 ? 21.201 20.367 -0.509 1.00 55.44 201 ASP A N 1
ATOM 1529 C CA . ASP A 1 201 ? 20.038 20.840 0.251 1.00 55.44 201 ASP A CA 1
ATOM 1530 C C . ASP A 1 201 ? 18.701 20.637 -0.485 1.00 55.44 201 ASP A C 1
ATOM 1532 O O . ASP A 1 201 ? 17.644 20.781 0.132 1.00 55.44 201 ASP A O 1
ATOM 1536 N N . GLU A 1 202 ? 18.718 20.288 -1.777 1.00 55.91 202 GLU A N 1
ATOM 1537 C CA . GLU A 1 202 ? 17.519 19.872 -2.507 1.00 55.91 202 GLU A CA 1
ATOM 1538 C C . GLU A 1 202 ? 17.400 18.341 -2.460 1.00 55.91 202 GLU A C 1
ATOM 1540 O O . GLU A 1 202 ? 18.317 17.614 -2.839 1.00 55.91 202 GLU A O 1
ATOM 1545 N N . ASP A 1 203 ? 16.260 17.836 -1.978 1.00 55.66 203 ASP A N 1
ATOM 1546 C CA . ASP A 1 203 ? 15.986 16.400 -1.837 1.00 55.66 203 ASP A CA 1
ATOM 1547 C C . ASP A 1 203 ? 15.672 15.748 -3.200 1.00 55.66 203 ASP A C 1
ATOM 1549 O O . ASP A 1 203 ? 14.569 15.232 -3.415 1.00 55.66 203 ASP A O 1
ATOM 1553 N N . ALA A 1 204 ? 16.631 15.785 -4.133 1.00 51.47 204 ALA A N 1
ATOM 1554 C CA . ALA A 1 204 ? 16.548 15.055 -5.388 1.00 51.47 204 ALA A CA 1
ATOM 1555 C C . ALA A 1 204 ? 17.657 14.018 -5.540 1.00 51.47 204 ALA A C 1
ATOM 1557 O O . ALA A 1 204 ? 18.835 14.342 -5.675 1.00 51.47 204 ALA A O 1
ATOM 1558 N N . THR A 1 205 ? 17.251 12.751 -5.618 1.00 55.31 205 THR A N 1
ATOM 1559 C CA . THR A 1 205 ? 18.169 11.637 -5.865 1.00 55.31 205 THR A CA 1
ATOM 1560 C C . THR A 1 205 ? 17.695 10.825 -7.057 1.00 55.31 205 THR A C 1
ATOM 1562 O O . THR A 1 205 ? 16.504 10.548 -7.239 1.00 55.31 205 THR A O 1
ATOM 1565 N N . LEU A 1 206 ? 18.658 10.415 -7.881 1.00 50.88 206 LEU A N 1
ATOM 1566 C CA . LEU A 1 206 ? 18.449 9.405 -8.905 1.00 50.88 206 LEU A CA 1
ATOM 1567 C C . LEU A 1 206 ? 18.418 8.028 -8.237 1.00 50.88 206 LEU A C 1
ATOM 1569 O O . LEU A 1 206 ? 19.462 7.455 -7.930 1.00 50.88 206 LEU A O 1
ATOM 1573 N N . VAL A 1 207 ? 17.225 7.497 -7.983 1.00 50.00 207 VAL A N 1
ATOM 1574 C CA . VAL A 1 207 ? 17.090 6.330 -7.095 1.00 50.00 207 VAL A CA 1
ATOM 1575 C C . VAL A 1 207 ? 17.251 5.005 -7.822 1.00 50.00 207 VAL A C 1
ATOM 1577 O O . VAL A 1 207 ? 17.752 4.040 -7.246 1.00 50.00 207 VAL A O 1
ATOM 1580 N N . LYS A 1 208 ? 16.831 4.914 -9.087 1.00 46.94 208 LYS A N 1
ATOM 1581 C CA . LYS A 1 208 ? 16.843 3.625 -9.779 1.00 46.94 208 LYS A CA 1
ATOM 1582 C C . LYS A 1 208 ? 17.020 3.783 -11.278 1.00 46.94 208 LYS A C 1
ATOM 1584 O O . LYS A 1 208 ? 16.248 4.482 -11.932 1.00 46.94 208 LYS A O 1
ATOM 1589 N N . LEU A 1 209 ? 18.006 3.060 -11.807 1.00 49.50 209 LEU A N 1
ATOM 1590 C CA . LEU A 1 209 ? 18.126 2.783 -13.229 1.00 49.50 209 LEU A CA 1
ATOM 1591 C C . LEU A 1 209 ? 17.848 1.301 -13.451 1.00 49.50 209 LEU A C 1
ATOM 1593 O O . LEU A 1 209 ? 18.696 0.455 -13.164 1.00 49.50 209 LEU A O 1
ATOM 1597 N N . ASP A 1 210 ? 16.637 0.982 -13.899 1.00 47.19 210 ASP A N 1
ATOM 1598 C CA . ASP A 1 210 ? 16.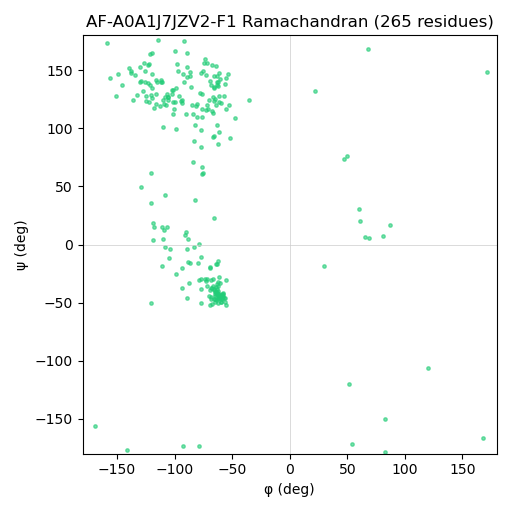282 -0.406 -14.181 1.00 47.19 210 ASP A CA 1
ATOM 1599 C C . ASP A 1 210 ? 16.804 -0.765 -15.574 1.00 47.19 210 ASP A C 1
ATOM 1601 O O . ASP A 1 210 ? 16.279 -0.325 -16.603 1.00 47.19 210 ASP A O 1
ATOM 1605 N N . LYS A 1 211 ? 17.916 -1.503 -15.590 1.00 47.75 211 LYS A N 1
ATOM 1606 C CA . LYS A 1 211 ? 18.576 -1.985 -16.800 1.00 47.75 211 LYS A CA 1
ATOM 1607 C C . LYS A 1 211 ? 17.805 -3.182 -17.346 1.00 47.75 211 LYS A C 1
ATOM 1609 O O . LYS A 1 211 ? 18.208 -4.324 -17.147 1.00 47.75 211 LYS A O 1
ATOM 1614 N N . ARG A 1 212 ? 16.756 -2.930 -18.126 1.00 45.34 212 ARG A N 1
ATOM 1615 C CA . ARG A 1 212 ? 16.345 -3.894 -19.152 1.00 45.34 212 ARG A CA 1
ATOM 1616 C C . ARG A 1 212 ? 17.176 -3.659 -20.410 1.00 45.34 212 ARG A C 1
ATOM 1618 O O . ARG A 1 212 ? 16.664 -3.241 -21.439 1.00 45.34 212 ARG A O 1
ATOM 1625 N N . PHE A 1 213 ? 18.465 -4.000 -20.351 1.00 49.56 213 PHE A N 1
ATOM 1626 C CA . PHE A 1 213 ? 19.097 -4.508 -21.569 1.00 49.56 213 PHE A CA 1
ATOM 1627 C C . PHE A 1 213 ? 18.308 -5.774 -21.878 1.00 49.56 213 PHE A C 1
ATOM 1629 O O . PHE A 1 213 ? 18.497 -6.754 -21.166 1.00 49.56 213 PHE A O 1
ATOM 1636 N N . VAL A 1 214 ? 17.316 -5.696 -22.768 1.00 40.44 214 VAL A N 1
ATOM 1637 C CA . VAL A 1 214 ? 16.385 -6.791 -23.061 1.00 40.44 214 VAL A CA 1
ATOM 1638 C C . VAL A 1 214 ? 17.207 -7.947 -23.624 1.00 40.44 214 VAL A C 1
ATOM 1640 O O . VAL A 1 214 ? 17.423 -8.031 -24.819 1.00 40.44 214 VAL A O 1
ATOM 1643 N N . ASP A 1 215 ? 17.735 -8.765 -22.718 1.00 38.06 215 ASP A N 1
ATOM 1644 C CA . ASP A 1 215 ? 18.469 -9.999 -22.932 1.00 38.06 215 ASP A CA 1
ATOM 1645 C C . ASP A 1 215 ? 19.580 -9.916 -23.997 1.00 38.06 215 ASP A C 1
ATOM 1647 O O . ASP A 1 215 ? 19.442 -10.466 -25.079 1.00 38.06 215 ASP A O 1
ATOM 1651 N N . GLN A 1 216 ? 20.716 -9.260 -23.704 1.00 44.47 216 GLN A N 1
ATOM 1652 C CA . GLN A 1 216 ? 21.792 -9.012 -24.693 1.00 44.47 216 GLN A CA 1
ATOM 1653 C C . GLN A 1 216 ? 21.237 -8.302 -25.950 1.00 44.47 216 GLN A C 1
ATOM 1655 O O . GLN A 1 216 ? 20.080 -7.940 -26.044 1.00 44.47 216 GLN A O 1
ATOM 1660 N N . CYS A 1 217 ? 22.009 -8.145 -27.006 1.00 46.19 217 CYS A N 1
ATOM 1661 C CA . CYS A 1 217 ? 21.466 -7.960 -28.351 1.00 46.19 217 CYS A CA 1
ATOM 1662 C C . CYS A 1 217 ? 20.716 -9.232 -28.857 1.00 46.19 217 CYS A C 1
ATOM 1664 O O . CYS A 1 217 ? 20.630 -9.451 -30.057 1.00 46.19 217 CYS A O 1
ATOM 1666 N N . GLN A 1 218 ? 20.251 -10.079 -27.924 1.00 40.50 218 GLN A N 1
ATOM 1667 C CA . GLN A 1 218 ? 19.891 -11.506 -27.886 1.00 40.50 218 GLN A CA 1
ATOM 1668 C C . GLN A 1 218 ? 20.602 -12.518 -28.800 1.00 40.50 218 GLN A C 1
ATOM 1670 O O . GLN A 1 218 ? 20.616 -13.696 -28.462 1.00 40.50 218 GLN A O 1
ATOM 1675 N N . ALA A 1 219 ? 21.271 -12.114 -29.874 1.00 43.47 219 ALA A N 1
ATOM 1676 C CA . ALA A 1 219 ? 22.253 -12.876 -30.642 1.00 43.47 21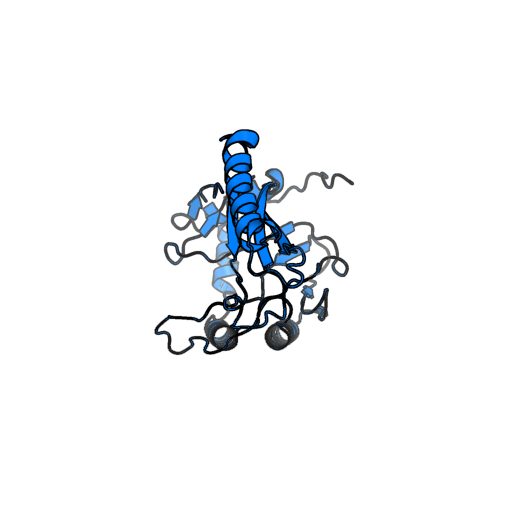9 ALA A CA 1
ATOM 1677 C C . ALA A 1 219 ? 22.937 -11.874 -31.615 1.00 43.47 219 ALA A C 1
ATOM 1679 O O . ALA A 1 219 ? 22.997 -10.686 -31.354 1.00 43.47 219 ALA A O 1
ATOM 1680 N N . ALA A 1 220 ? 23.534 -12.219 -32.746 1.00 51.00 220 ALA A N 1
ATOM 1681 C CA . ALA A 1 220 ? 22.787 -12.163 -34.007 1.00 51.00 220 ALA A CA 1
ATOM 1682 C C . ALA A 1 220 ? 21.542 -11.231 -34.034 1.00 51.00 220 ALA A C 1
ATOM 1684 O O . ALA A 1 220 ? 20.667 -11.363 -33.195 1.00 51.00 220 ALA A O 1
ATOM 1685 N N . GLY A 1 221 ? 21.377 -10.384 -35.057 1.00 43.00 221 GLY A N 1
ATOM 1686 C CA . GLY A 1 221 ? 20.045 -9.918 -35.498 1.00 43.00 221 GLY A CA 1
ATOM 1687 C C . GLY A 1 221 ? 19.086 -9.381 -34.420 1.00 43.00 221 GLY A C 1
ATOM 1688 O O . GLY A 1 221 ? 18.115 -10.043 -34.060 1.00 43.00 221 GLY A O 1
ATOM 1689 N N . VAL A 1 222 ? 19.322 -8.155 -33.954 1.00 41.03 222 VAL A N 1
ATOM 1690 C CA . VAL A 1 222 ? 18.577 -7.543 -32.841 1.00 41.03 222 VAL A CA 1
ATOM 1691 C C . VAL A 1 222 ? 17.223 -6.975 -33.308 1.00 41.03 222 VAL A C 1
ATOM 1693 O O . VAL A 1 222 ? 17.224 -6.082 -34.155 1.00 41.03 222 VAL A O 1
ATOM 1696 N N . PRO A 1 223 ? 16.065 -7.413 -32.770 1.00 45.94 223 PRO A N 1
ATOM 1697 C CA . PRO A 1 223 ? 14.755 -6.911 -33.199 1.00 45.94 223 PRO A CA 1
ATOM 1698 C C . PRO A 1 223 ? 14.248 -5.668 -32.438 1.00 45.94 223 PRO A C 1
ATOM 1700 O O . PRO A 1 223 ? 13.165 -5.183 -32.766 1.00 45.94 223 PRO A O 1
ATOM 1703 N N . ARG A 1 224 ? 14.950 -5.162 -31.406 1.00 46.19 224 ARG A N 1
ATOM 1704 C CA . ARG A 1 224 ? 14.515 -3.998 -30.598 1.00 46.19 224 ARG A CA 1
ATOM 1705 C C . ARG A 1 224 ? 15.676 -3.165 -30.030 1.00 46.19 224 ARG A C 1
ATOM 1707 O O . ARG A 1 224 ? 16.716 -3.711 -29.679 1.00 46.19 224 ARG A O 1
ATOM 1714 N N . ASP A 1 225 ? 15.445 -1.853 -29.923 1.00 53.47 225 ASP A N 1
ATOM 1715 C CA . ASP A 1 225 ? 16.359 -0.842 -29.363 1.00 53.47 225 ASP A CA 1
ATOM 1716 C C . ASP A 1 225 ? 16.575 -1.009 -27.840 1.00 53.47 225 ASP A C 1
ATOM 1718 O O . ASP A 1 225 ? 15.676 -1.504 -27.154 1.00 53.47 225 ASP A O 1
ATOM 1722 N N . PRO A 1 226 ? 17.715 -0.559 -27.272 1.00 56.75 226 PRO A N 1
ATOM 1723 C CA . PRO A 1 226 ? 17.919 -0.542 -25.826 1.00 56.75 226 PRO A CA 1
ATOM 1724 C C . PRO A 1 226 ? 16.969 0.434 -25.118 1.00 56.75 226 PRO A C 1
ATOM 1726 O O . PRO A 1 226 ? 16.809 1.594 -25.511 1.00 56.75 226 PRO A O 1
ATOM 1729 N N . GLU A 1 227 ? 16.385 -0.039 -24.018 1.00 51.72 227 GLU A N 1
ATOM 1730 C CA . GLU A 1 227 ? 15.503 0.729 -23.141 1.00 51.72 227 GLU A CA 1
ATOM 1731 C C . GLU A 1 227 ? 16.040 0.717 -21.708 1.00 51.72 227 GLU A C 1
ATOM 1733 O O . GLU A 1 227 ? 16.478 -0.312 -21.190 1.00 51.72 227 GLU A O 1
ATOM 1738 N N . PHE A 1 228 ? 15.978 1.859 -21.030 1.00 56.94 228 PHE A N 1
ATOM 1739 C CA . PHE A 1 228 ? 16.205 1.925 -19.590 1.00 56.94 228 PHE A CA 1
ATOM 1740 C C . PHE A 1 228 ? 15.137 2.785 -18.920 1.00 56.94 228 PHE A C 1
ATOM 1742 O O . PHE A 1 228 ? 14.647 3.758 -19.494 1.00 56.94 228 PHE A O 1
ATOM 1749 N N . ASN A 1 229 ? 14.759 2.411 -17.697 1.00 46.94 229 ASN A N 1
ATOM 1750 C CA . ASN A 1 229 ? 13.855 3.215 -16.880 1.00 46.94 229 ASN A CA 1
ATOM 1751 C C . ASN A 1 229 ? 14.680 4.076 -15.929 1.00 46.94 229 ASN A C 1
ATOM 1753 O O . ASN A 1 229 ? 15.528 3.551 -15.205 1.00 46.94 229 ASN A O 1
ATOM 1757 N N . LEU A 1 230 ? 14.412 5.374 -15.925 1.00 49.62 230 LEU A N 1
ATOM 1758 C CA . LEU A 1 230 ? 15.012 6.351 -15.032 1.00 49.62 230 LEU A CA 1
ATOM 1759 C C . LEU A 1 230 ? 13.957 6.782 -14.014 1.00 49.62 230 LEU A C 1
ATOM 1761 O O . LEU A 1 230 ? 12.924 7.313 -14.412 1.00 49.62 230 LEU A O 1
ATOM 1765 N N . SER A 1 231 ? 14.206 6.565 -12.722 1.00 48.25 231 SER A N 1
ATOM 1766 C CA . SER A 1 231 ? 13.366 7.125 -11.659 1.00 48.25 231 SER A CA 1
ATOM 1767 C C . SER A 1 231 ? 14.066 8.287 -10.964 1.00 48.25 231 SER A C 1
ATOM 1769 O O . SER A 1 231 ? 15.206 8.155 -10.507 1.00 48.25 231 SER A O 1
ATOM 1771 N N . VAL A 1 232 ? 13.366 9.414 -10.897 1.00 52.09 232 VAL A N 1
ATOM 1772 C CA . VAL A 1 232 ? 13.793 10.655 -10.247 1.00 52.09 232 VAL A CA 1
ATOM 1773 C C . VAL A 1 232 ? 12.909 10.866 -9.029 1.00 52.09 232 VAL A C 1
ATOM 1775 O O . VAL A 1 232 ? 11.708 10.627 -9.104 1.00 52.09 232 VAL A O 1
ATOM 1778 N N . ARG A 1 233 ? 13.474 11.316 -7.910 1.00 52.97 233 ARG A N 1
ATOM 1779 C CA . ARG A 1 233 ? 12.680 11.787 -6.773 1.00 52.97 233 ARG A CA 1
ATOM 1780 C C . ARG A 1 233 ? 12.818 13.299 -6.635 1.00 52.97 233 ARG A C 1
ATOM 1782 O O . ARG A 1 233 ? 13.951 13.742 -6.605 1.00 52.97 233 ARG A O 1
ATOM 1789 N N . ALA A 1 234 ? 11.711 14.047 -6.639 1.00 53.88 234 ALA A N 1
ATOM 1790 C CA . ALA A 1 234 ? 11.582 15.491 -6.358 1.00 53.88 234 ALA A CA 1
ATOM 1791 C C . ALA A 1 234 ? 10.143 15.967 -6.683 1.00 53.88 234 ALA A C 1
ATOM 1793 O O . ALA A 1 234 ? 9.581 15.471 -7.663 1.00 53.88 234 ALA A O 1
ATOM 1794 N N . PRO A 1 235 ? 9.543 16.967 -5.993 1.00 52.06 235 PRO A N 1
ATOM 1795 C CA . PRO A 1 235 ? 9.871 17.583 -4.696 1.00 52.06 235 PRO A CA 1
ATOM 1796 C C . PRO A 1 235 ? 9.121 16.922 -3.508 1.00 52.06 235 PRO A C 1
ATOM 1798 O O . PRO A 1 235 ? 8.470 15.893 -3.654 1.00 52.06 235 PRO A O 1
ATOM 1801 N N . LEU A 1 236 ? 9.227 17.480 -2.297 1.00 54.09 236 LEU A N 1
ATOM 1802 C CA . LEU A 1 236 ? 8.650 16.915 -1.064 1.00 54.09 236 LEU A CA 1
ATOM 1803 C C . LEU A 1 236 ? 7.117 16.831 -1.071 1.00 54.09 236 LEU A C 1
ATOM 1805 O O . LEU A 1 236 ? 6.437 17.795 -1.423 1.00 54.09 236 LEU A O 1
ATOM 1809 N N . THR A 1 237 ? 6.564 15.731 -0.549 1.00 56.25 237 THR A N 1
ATOM 1810 C CA . THR A 1 237 ? 5.152 15.699 -0.133 1.00 56.25 237 THR A CA 1
ATOM 1811 C C . THR A 1 237 ? 5.036 16.336 1.251 1.00 56.25 237 THR A C 1
ATOM 1813 O O . THR A 1 237 ? 5.650 15.841 2.200 1.00 56.25 237 THR A O 1
ATOM 1816 N N . ASN A 1 238 ? 4.277 17.427 1.376 1.00 61.12 238 ASN A N 1
ATOM 1817 C CA . ASN A 1 238 ? 4.063 18.119 2.646 1.00 61.12 238 ASN A CA 1
ATOM 1818 C C . ASN A 1 238 ? 2.704 17.740 3.245 1.00 61.12 238 ASN A C 1
ATOM 1820 O O . ASN A 1 238 ? 1.668 18.058 2.662 1.00 61.12 238 ASN A O 1
ATOM 1824 N N . ASN A 1 239 ? 2.709 17.107 4.418 1.00 63.22 239 ASN A N 1
ATOM 1825 C CA . ASN A 1 239 ? 1.485 16.924 5.192 1.00 63.22 239 ASN A CA 1
ATOM 1826 C C . ASN A 1 239 ? 1.115 18.248 5.866 1.00 63.22 239 ASN A C 1
ATOM 1828 O O . ASN A 1 239 ? 1.953 18.839 6.550 1.00 63.22 239 ASN A O 1
ATOM 1832 N N . ASP A 1 240 ? -0.136 18.691 5.716 1.00 67.69 240 ASP A N 1
ATOM 1833 C CA . ASP A 1 240 ? -0.629 19.904 6.374 1.00 67.69 240 ASP A CA 1
ATOM 1834 C C . ASP A 1 240 ? -0.411 19.811 7.892 1.00 67.69 240 ASP A C 1
ATOM 1836 O O . ASP A 1 240 ? -0.966 18.943 8.568 1.00 67.69 240 ASP A O 1
ATOM 1840 N N . GLY A 1 241 ? 0.415 20.709 8.433 1.00 67.81 241 GLY A N 1
ATOM 1841 C CA . GLY A 1 241 ? 0.802 20.688 9.837 1.00 67.81 241 GLY A CA 1
ATOM 1842 C C . GLY A 1 241 ? -0.347 20.973 10.803 1.00 67.81 241 GLY A C 1
ATOM 1843 O O . GLY A 1 241 ? -0.335 20.431 11.910 1.00 67.81 241 GLY A O 1
ATOM 1844 N N . ALA A 1 242 ? -1.344 21.763 10.391 1.00 67.94 242 ALA A N 1
ATOM 1845 C CA . ALA A 1 242 ? -2.517 22.065 11.209 1.00 67.94 242 ALA A CA 1
ATOM 1846 C C . ALA A 1 242 ? -3.398 20.822 11.409 1.00 67.94 242 ALA A C 1
ATOM 1848 O O . ALA A 1 242 ? -3.999 20.653 12.468 1.00 67.94 242 ALA A O 1
ATOM 1849 N N . ILE A 1 243 ? -3.411 19.923 10.422 1.00 68.75 243 ILE A N 1
ATOM 1850 C CA . ILE A 1 243 ? -4.162 18.663 10.453 1.00 68.75 243 ILE A CA 1
ATOM 1851 C C . ILE A 1 243 ? -3.317 17.535 11.064 1.00 68.75 243 ILE A C 1
ATOM 1853 O O . ILE A 1 243 ? -3.776 16.784 11.926 1.00 68.75 243 ILE A O 1
ATOM 1857 N N . ALA A 1 244 ? -2.056 17.416 10.649 1.00 71.81 244 ALA A N 1
ATOM 1858 C CA . ALA A 1 244 ? -1.190 16.310 11.037 1.00 71.81 244 ALA A CA 1
ATOM 1859 C C . ALA A 1 244 ? -0.725 16.395 12.498 1.00 71.81 244 ALA A C 1
ATOM 1861 O O . ALA A 1 244 ? -0.521 15.354 13.124 1.00 71.81 244 ALA A O 1
ATOM 1862 N N . ALA A 1 245 ? -0.553 17.594 13.072 1.00 76.56 245 ALA A N 1
ATOM 1863 C CA . ALA A 1 245 ? -0.066 17.732 14.448 1.00 76.56 245 ALA A CA 1
ATOM 1864 C C . ALA A 1 245 ? -1.049 17.184 15.508 1.00 76.56 245 ALA A C 1
ATOM 1866 O O . ALA A 1 245 ? -0.596 16.392 16.345 1.00 76.56 245 ALA A O 1
ATOM 1867 N N . PRO A 1 246 ? -2.363 17.497 15.468 1.00 73.56 246 PRO A N 1
ATOM 1868 C CA . PRO A 1 246 ? -3.351 16.867 16.348 1.00 73.56 246 PRO A CA 1
ATOM 1869 C C . PRO A 1 246 ? -3.397 15.340 16.208 1.00 73.56 246 PRO A C 1
ATOM 1871 O O . PRO A 1 246 ? -3.363 14.630 17.213 1.00 73.56 246 PRO A O 1
ATOM 1874 N N . VAL A 1 247 ? -3.378 14.817 14.974 1.00 78.38 247 VAL A N 1
ATOM 1875 C CA . VAL A 1 247 ? -3.355 13.363 14.714 1.00 78.38 247 VAL A CA 1
ATOM 1876 C C . VAL A 1 247 ? -2.092 12.723 15.303 1.00 78.38 247 VAL A C 1
ATOM 1878 O O . VAL A 1 247 ? -2.165 11.703 15.986 1.00 78.38 247 VAL A O 1
ATOM 1881 N N . CYS A 1 248 ? -0.927 13.351 15.122 1.00 78.62 248 CYS A N 1
ATOM 1882 C CA . CYS A 1 248 ? 0.327 12.881 15.711 1.00 78.62 248 CYS A CA 1
ATOM 1883 C C . CYS A 1 248 ? 0.305 12.902 17.248 1.00 78.62 248 CYS A C 1
ATOM 1885 O O . CYS A 1 248 ? 0.962 12.077 17.882 1.00 78.62 248 CYS A O 1
ATOM 1887 N N . GLN A 1 249 ? -0.385 13.859 17.872 1.00 79.56 249 GLN A N 1
ATOM 1888 C CA . GLN A 1 249 ? -0.537 13.887 19.329 1.00 79.56 249 GLN A CA 1
ATOM 1889 C C . GLN A 1 249 ? -1.411 12.722 19.809 1.00 79.56 249 GLN A C 1
ATOM 1891 O O . GLN A 1 249 ? -0.983 11.969 20.676 1.00 79.56 249 GLN A O 1
ATOM 1896 N N . LEU A 1 250 ? -2.551 12.489 19.159 1.00 79.56 250 LEU A N 1
ATOM 1897 C CA . LEU A 1 250 ? -3.463 11.389 19.481 1.00 79.56 250 LEU A CA 1
ATOM 1898 C C . LEU A 1 250 ? -2.790 10.013 19.387 1.00 79.56 250 LEU A C 1
ATOM 1900 O O . LEU A 1 250 ? -2.968 9.162 20.257 1.00 79.56 250 LEU A O 1
ATOM 1904 N N . PHE A 1 251 ? -1.970 9.797 18.357 1.00 81.25 251 PHE A N 1
ATOM 1905 C CA . PHE A 1 251 ? -1.190 8.566 18.221 1.00 81.25 251 PHE A CA 1
ATOM 1906 C C . PHE A 1 251 ? -0.161 8.409 19.348 1.00 81.25 251 PHE A C 1
ATOM 1908 O O . PHE A 1 251 ? -0.017 7.306 19.877 1.00 81.25 251 PHE A O 1
ATOM 1915 N N . ARG A 1 252 ? 0.524 9.491 19.749 1.00 83.19 252 ARG A N 1
ATOM 1916 C CA . ARG A 1 252 ? 1.451 9.478 20.896 1.00 83.19 252 ARG A CA 1
ATOM 1917 C C . ARG A 1 252 ? 0.736 9.137 22.195 1.00 83.19 252 ARG A C 1
ATOM 1919 O O . ARG A 1 252 ? 1.221 8.287 22.932 1.00 83.19 252 ARG A O 1
ATOM 1926 N N . ASP A 1 253 ? -0.431 9.718 22.434 1.00 81.69 253 ASP A N 1
ATOM 1927 C CA . ASP A 1 253 ? -1.201 9.469 23.654 1.00 81.69 253 ASP A CA 1
ATOM 1928 C C . ASP A 1 253 ? -1.736 8.026 23.702 1.00 81.69 253 ASP A C 1
ATOM 1930 O O . ASP A 1 253 ? -1.736 7.379 24.751 1.00 81.69 253 ASP A O 1
ATOM 1934 N N . TYR A 1 254 ? -2.151 7.481 22.554 1.00 78.88 254 TYR A N 1
ATOM 1935 C CA . TYR A 1 254 ? -2.708 6.132 22.470 1.00 78.88 254 TYR A CA 1
ATOM 1936 C C . TYR A 1 254 ? -1.648 5.020 22.538 1.00 78.88 254 TYR A C 1
ATOM 1938 O O . TYR A 1 254 ? -1.786 4.057 23.306 1.00 78.88 254 TYR A O 1
ATOM 1946 N N . PHE A 1 255 ? -0.602 5.120 21.713 1.00 81.69 255 PHE A N 1
ATOM 1947 C CA . PHE A 1 255 ? 0.443 4.098 21.608 1.00 81.69 255 PHE A CA 1
ATOM 1948 C C . PHE A 1 255 ? 1.563 4.282 22.636 1.00 81.69 255 PHE A C 1
ATOM 1950 O O . PHE A 1 255 ? 2.296 3.321 22.871 1.00 81.69 255 PHE A O 1
ATOM 1957 N N . ALA A 1 256 ? 1.660 5.458 23.264 1.00 84.69 256 ALA A N 1
ATOM 1958 C CA . ALA A 1 256 ? 2.607 5.785 24.324 1.00 84.69 256 ALA A CA 1
ATOM 1959 C C . ALA A 1 256 ? 4.061 5.448 23.940 1.00 84.69 256 ALA A C 1
ATOM 1961 O O . ALA A 1 256 ? 4.582 5.949 22.939 1.00 84.69 256 ALA A O 1
ATOM 1962 N N . ASP A 1 257 ? 4.703 4.573 24.711 1.00 84.50 257 ASP A N 1
ATOM 1963 C CA . ASP A 1 257 ? 6.076 4.091 24.537 1.00 84.50 257 ASP A CA 1
ATOM 1964 C C . ASP A 1 257 ? 6.304 3.323 23.225 1.00 84.50 257 ASP A C 1
ATOM 1966 O O . ASP A 1 257 ? 7.443 3.147 22.797 1.00 84.50 257 ASP A O 1
ATOM 1970 N N . ARG A 1 258 ? 5.228 2.914 22.544 1.00 83.12 258 ARG A N 1
ATOM 1971 C CA . ARG A 1 258 ? 5.283 2.277 21.221 1.00 83.12 258 ARG A CA 1
ATOM 1972 C C . ARG A 1 258 ? 5.262 3.274 20.063 1.00 83.12 258 ARG A C 1
ATOM 1974 O O . ARG A 1 258 ? 5.206 2.853 18.907 1.00 83.12 258 ARG A O 1
ATOM 1981 N N . THR A 1 259 ? 5.300 4.577 20.339 1.00 82.94 259 THR A N 1
ATOM 1982 C CA . THR A 1 259 ? 5.514 5.586 19.296 1.00 82.94 259 THR A CA 1
ATOM 1983 C C . THR A 1 259 ? 6.983 5.925 19.122 1.00 82.94 259 THR A C 1
ATOM 1985 O O . THR A 1 259 ? 7.724 6.094 20.087 1.00 82.94 259 THR A O 1
ATOM 1988 N N . SER A 1 260 ? 7.398 6.084 17.869 1.00 82.88 260 SER A N 1
ATOM 1989 C CA . SER A 1 260 ? 8.700 6.652 17.526 1.00 82.88 260 SER A CA 1
ATOM 1990 C C . SER A 1 260 ? 8.545 7.828 16.571 1.00 82.88 260 SER A C 1
ATOM 1992 O O . SER A 1 260 ? 7.628 7.886 15.750 1.00 82.88 260 SER A O 1
ATOM 1994 N N . HIS A 1 261 ? 9.460 8.788 16.664 1.00 79.56 261 HIS A N 1
ATOM 1995 C CA . HIS A 1 261 ? 9.521 9.870 15.692 1.00 79.56 261 HIS A CA 1
ATOM 1996 C C . HIS A 1 261 ? 10.014 9.317 14.350 1.00 79.56 261 HIS A C 1
ATOM 1998 O O . HIS A 1 261 ? 11.098 8.733 14.281 1.00 79.56 261 HIS A O 1
ATOM 2004 N N . MET A 1 262 ? 9.245 9.519 13.279 1.00 74.19 262 MET A N 1
ATOM 2005 C CA . MET A 1 262 ? 9.675 9.100 11.948 1.00 74.19 262 MET A CA 1
ATOM 2006 C C . MET A 1 262 ? 10.819 10.000 11.464 1.00 74.19 262 MET A C 1
ATOM 2008 O O . MET A 1 262 ? 10.657 11.213 11.290 1.00 74.19 262 MET A O 1
ATOM 2012 N N . ALA A 1 263 ? 12.000 9.417 11.258 1.00 68.19 263 ALA A N 1
ATOM 2013 C CA . ALA A 1 263 ? 13.093 10.123 10.603 1.00 68.19 263 ALA A CA 1
ATOM 2014 C C . ALA A 1 263 ? 12.672 10.494 9.175 1.00 68.19 263 ALA A C 1
ATOM 2016 O O . ALA A 1 263 ? 12.006 9.718 8.492 1.00 68.19 263 ALA A O 1
ATOM 2017 N N . PHE A 1 264 ? 13.046 11.695 8.735 1.00 63.44 264 PHE A N 1
ATOM 2018 C CA . PHE A 1 264 ? 12.826 12.076 7.347 1.00 63.44 264 PHE A CA 1
ATOM 2019 C C . PHE A 1 264 ? 13.679 11.175 6.454 1.00 63.44 264 PHE A C 1
ATOM 2021 O O . PHE A 1 264 ? 14.892 11.085 6.659 1.00 63.44 264 PHE A O 1
ATOM 2028 N N . THR A 1 265 ? 13.047 10.507 5.491 1.00 57.31 265 THR A N 1
ATOM 2029 C CA . THR A 1 265 ? 13.773 9.692 4.516 1.00 57.31 265 THR A CA 1
ATOM 2030 C C . THR A 1 265 ? 14.273 10.627 3.423 1.00 57.31 265 THR A C 1
ATOM 2032 O O . THR A 1 265 ? 13.559 10.885 2.456 1.00 57.31 265 THR A O 1
ATOM 2035 N N . ARG A 1 266 ? 15.480 11.174 3.618 1.00 49.22 266 ARG A N 1
ATOM 2036 C CA . ARG A 1 266 ? 16.208 11.873 2.550 1.00 49.22 266 ARG A CA 1
ATOM 2037 C C . ARG A 1 266 ? 16.466 10.894 1.410 1.00 49.22 266 ARG A C 1
ATOM 2039 O O . ARG A 1 266 ? 16.664 9.702 1.660 1.00 49.22 266 ARG A O 1
ATOM 2046 N N . ALA A 1 267 ? 16.374 11.401 0.187 1.00 41.72 267 ALA A N 1
ATOM 2047 C CA . ALA A 1 267 ? 16.568 10.612 -1.017 1.00 41.72 267 ALA A CA 1
ATOM 2048 C C . ALA A 1 267 ? 18.028 10.158 -1.155 1.00 41.72 267 ALA A C 1
ATOM 2050 O O . ALA A 1 267 ? 18.936 10.929 -0.780 1.00 41.72 267 ALA A O 1
#

Mean predicted aligned error: 13.65 Å

Foldseek 3Di:
DPPPPPQPDDDQDDLVVVVCCCVVPPDDCVVVVVVVLVCQQVFDAALRCQVQLVVVQVVLVVVVFDWDACFQRGDIDTHDDDDDDFFEAEDDDSHDDQDQDPDPDPSHYPDGDDDDDTDDGPDPDDDGPYYDYDDDDPDPPLADAADAWFADWAKDKDKDFQDWDDPPVDPDCVPTGDSVVVVVVVVVVVQVCCDPPQDPPALKDFDDKAFCPVCPCVDPDRPGTGMIMTMMTDDTDTHDRSVRVSVVVSCCSNSPVRYDHRDRPRD

InterPro domains:
  IPR017439 Amid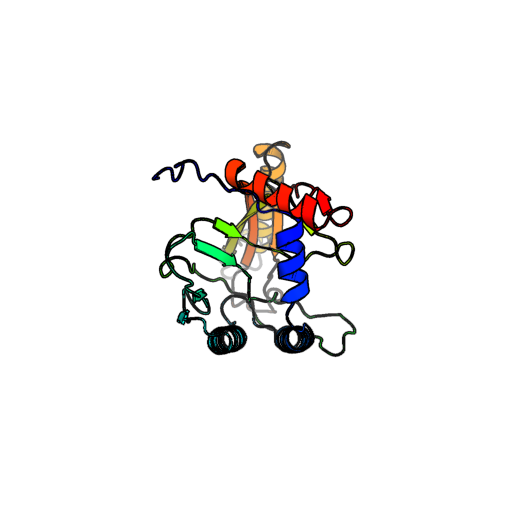ohydrolase [PTHR11014] (25-110)